Protein AF-A0A1M6EJC1-F1 (afdb_monomer_lite)

Structure (mmCIF, N/CA/C/O backbone):
data_AF-A0A1M6EJC1-F1
#
_entry.id   AF-A0A1M6EJC1-F1
#
loop_
_atom_site.group_PDB
_atom_site.id
_atom_site.type_symbol
_atom_site.label_atom_id
_atom_site.label_alt_id
_atom_site.label_comp_id
_atom_site.label_asym_id
_atom_site.label_entity_id
_atom_site.label_seq_id
_atom_site.pdbx_PDB_ins_code
_atom_site.Cartn_x
_atom_site.Cartn_y
_atom_site.Cartn_z
_atom_site.occupancy
_atom_site.B_iso_or_equiv
_atom_site.auth_seq_id
_atom_site.auth_comp_id
_atom_site.auth_asym_id
_atom_site.auth_atom_id
_atom_site.pdbx_PDB_model_num
ATOM 1 N N . MET A 1 1 ? -48.654 -52.814 39.755 1.00 34.66 1 MET A N 1
ATOM 2 C CA . MET A 1 1 ? -47.303 -53.379 39.537 1.00 34.66 1 MET A CA 1
ATOM 3 C C . MET A 1 1 ? -46.655 -52.547 38.436 1.00 34.66 1 MET A C 1
ATOM 5 O O . MET A 1 1 ? -47.177 -52.577 37.339 1.00 34.66 1 MET A O 1
ATOM 9 N N . GLY A 1 2 ? -45.652 -51.698 38.631 1.00 33.97 2 GLY A N 1
ATOM 10 C CA . GLY A 1 2 ? -44.912 -51.278 39.814 1.00 33.97 2 GLY A CA 1
ATOM 11 C C . GLY A 1 2 ? -44.181 -49.955 39.519 1.00 33.97 2 GLY A C 1
ATOM 12 O O . GLY A 1 2 ? -43.889 -49.673 38.363 1.00 33.97 2 GLY A O 1
ATOM 13 N N . THR A 1 3 ? -43.975 -49.184 40.599 1.00 35.00 3 THR A N 1
ATOM 14 C CA . THR A 1 3 ? -42.825 -48.309 40.955 1.00 35.00 3 THR A CA 1
ATOM 15 C C . THR A 1 3 ? -42.278 -47.351 39.885 1.00 35.00 3 THR A C 1
ATOM 17 O O . THR A 1 3 ? -41.794 -47.802 38.860 1.00 35.00 3 THR A O 1
ATOM 20 N N . GLY A 1 4 ? -42.262 -46.023 40.036 1.00 31.67 4 GLY A N 1
ATOM 21 C CA . GLY A 1 4 ? -41.782 -45.158 41.137 1.00 31.67 4 GLY A CA 1
ATOM 22 C C . GLY A 1 4 ? -40.906 -44.067 40.463 1.00 31.67 4 GLY A C 1
ATOM 23 O O . GLY A 1 4 ? -40.344 -44.341 39.413 1.00 31.67 4 GLY A O 1
ATOM 24 N N . ALA A 1 5 ? -40.754 -42.812 40.883 1.00 35.56 5 ALA A N 1
ATOM 25 C CA . ALA A 1 5 ? -40.999 -42.119 42.137 1.00 35.56 5 ALA A CA 1
ATOM 26 C C . ALA A 1 5 ? -41.228 -40.608 41.866 1.00 35.56 5 ALA A C 1
ATOM 28 O O . ALA A 1 5 ? -40.763 -40.076 40.858 1.00 35.56 5 ALA A O 1
ATOM 29 N N . GLY A 1 6 ? -41.928 -39.930 42.789 1.00 28.66 6 GLY A N 1
ATOM 30 C CA . GLY A 1 6 ? -41.983 -38.462 42.903 1.00 28.66 6 GLY A CA 1
ATOM 31 C C . GLY A 1 6 ? -40.611 -37.861 43.249 1.00 28.66 6 GLY A C 1
ATOM 32 O O . GLY A 1 6 ? -39.653 -38.591 43.470 1.00 28.66 6 GLY A O 1
ATOM 33 N N . VAL A 1 7 ? -40.446 -36.537 43.279 1.00 30.78 7 VAL A N 1
ATOM 34 C CA . VAL A 1 7 ? -40.722 -35.719 44.474 1.00 30.78 7 VAL A CA 1
ATOM 35 C C . VAL A 1 7 ? -40.955 -34.247 44.095 1.00 30.78 7 VAL A C 1
ATOM 37 O O . VAL A 1 7 ? -40.290 -33.671 43.241 1.00 30.78 7 VAL A O 1
ATOM 40 N N . CYS A 1 8 ? -41.911 -33.667 44.817 1.00 27.72 8 CYS A N 1
ATOM 41 C CA . CYS A 1 8 ? -42.317 -32.271 44.918 1.00 27.72 8 CYS A CA 1
ATOM 42 C C . CYS A 1 8 ? -41.536 -31.566 46.050 1.00 27.72 8 CYS A C 1
ATOM 44 O O . CYS A 1 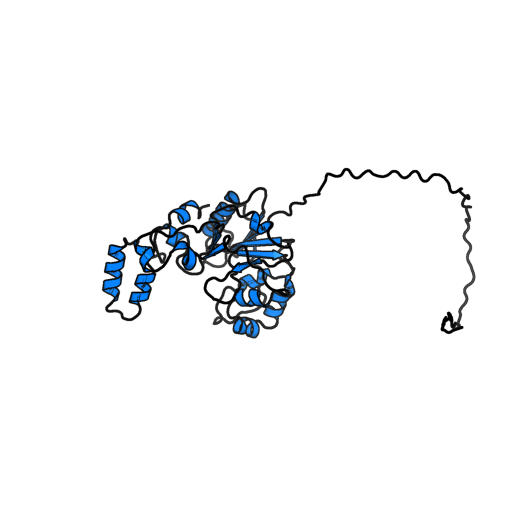8 ? -41.384 -32.156 47.116 1.00 27.72 8 CYS A O 1
ATOM 46 N N . LEU A 1 9 ? -41.125 -30.300 45.888 1.00 27.28 9 LEU A N 1
ATOM 47 C CA . LEU A 1 9 ? -40.654 -29.436 46.992 1.00 27.28 9 LEU A CA 1
ATOM 48 C C . LEU A 1 9 ? -41.045 -27.971 46.684 1.00 27.28 9 LEU A C 1
ATOM 50 O O . LEU A 1 9 ? -40.514 -27.374 45.756 1.00 27.28 9 LEU A O 1
ATOM 54 N N . ARG A 1 10 ? -42.201 -27.486 47.158 1.00 28.95 10 ARG A N 1
ATOM 55 C CA . ARG A 1 10 ? -42.459 -26.688 48.383 1.00 28.95 10 ARG A CA 1
A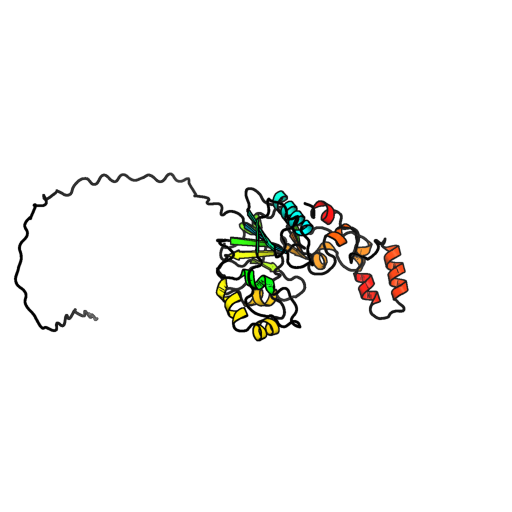TOM 56 C C . ARG A 1 10 ? -41.632 -25.397 48.547 1.00 28.95 10 ARG A C 1
ATOM 58 O O . ARG A 1 10 ? -40.446 -25.440 48.849 1.00 28.95 10 ARG A O 1
ATOM 65 N N . LEU A 1 11 ? -42.345 -24.266 48.455 1.00 28.02 11 LEU A N 1
ATOM 66 C CA . LEU A 1 11 ? -41.991 -22.958 49.017 1.00 28.02 11 LEU A CA 1
ATOM 67 C C . LEU A 1 11 ? -41.754 -23.046 50.533 1.00 28.02 11 LEU A C 1
ATOM 69 O O . LEU A 1 11 ? -42.529 -23.706 51.226 1.00 28.02 11 LEU A O 1
ATOM 73 N N . TYR A 1 12 ? -40.816 -22.242 51.041 1.00 27.48 12 TYR A N 1
ATOM 74 C CA . TYR A 1 12 ? -40.923 -21.626 52.365 1.00 27.48 12 TYR A CA 1
ATOM 75 C C . TYR A 1 12 ? -40.443 -20.171 52.326 1.00 27.48 12 TYR A C 1
ATOM 77 O O . TYR A 1 12 ? -39.315 -19.870 51.946 1.00 27.48 12 TYR A O 1
ATOM 85 N N . ILE A 1 13 ? -41.353 -19.290 52.735 1.00 29.23 13 ILE A N 1
ATOM 86 C CA . ILE A 1 13 ? -41.124 -17.905 53.144 1.00 29.23 13 ILE A CA 1
ATOM 87 C C . ILE A 1 13 ? -40.608 -17.944 54.587 1.00 29.23 13 ILE A C 1
ATOM 89 O O . ILE A 1 13 ? -41.199 -18.628 55.423 1.00 29.23 13 ILE A O 1
ATOM 93 N N . LEU A 1 14 ? -39.564 -17.174 54.897 1.00 29.80 14 LEU A N 1
ATOM 94 C CA . LEU A 1 14 ? -39.234 -16.792 56.269 1.00 29.80 14 LEU A CA 1
ATOM 95 C C . LEU A 1 14 ? -39.136 -15.270 56.369 1.00 29.80 14 LEU A C 1
ATOM 97 O O . LEU A 1 14 ? -38.310 -14.623 55.731 1.00 29.80 14 LEU A O 1
ATOM 101 N N . SER A 1 15 ? -40.041 -14.732 57.181 1.00 30.25 15 SER A N 1
ATOM 102 C CA . SER A 1 15 ? -40.089 -13.363 57.673 1.00 30.25 15 SER A CA 1
ATOM 103 C C . SER A 1 15 ? -38.983 -13.097 58.692 1.00 30.25 15 SER A C 1
ATOM 105 O O . SER A 1 15 ? -38.709 -13.970 59.515 1.00 30.25 15 SER A O 1
ATOM 107 N N . ASN A 1 16 ? -38.513 -11.853 58.784 1.00 29.95 16 ASN A N 1
ATOM 108 C CA . ASN A 1 16 ? -38.155 -11.300 60.087 1.00 29.95 16 ASN A CA 1
ATOM 109 C C . ASN A 1 16 ? -38.543 -9.816 60.202 1.00 29.95 16 ASN A C 1
ATOM 111 O O . ASN A 1 16 ? -38.270 -9.014 59.313 1.00 29.95 16 ASN A O 1
ATOM 115 N N . ARG A 1 17 ? -39.234 -9.507 61.307 1.00 33.03 17 ARG A N 1
ATOM 116 C CA . ARG A 1 17 ? -39.571 -8.174 61.854 1.00 33.03 17 ARG A CA 1
ATOM 117 C C . ARG A 1 17 ? -38.269 -7.501 62.350 1.00 33.03 17 ARG A C 1
ATOM 119 O O . ARG A 1 17 ? -37.311 -8.216 62.609 1.00 33.03 17 ARG A O 1
ATOM 126 N N . GLY A 1 18 ? -38.127 -6.196 62.580 1.00 28.25 18 GLY A N 1
ATOM 127 C CA . GLY A 1 18 ? -39.040 -5.057 62.680 1.00 28.25 18 GLY A CA 1
ATOM 128 C C . GLY A 1 18 ? -38.277 -3.828 63.228 1.00 28.25 18 GLY A C 1
ATOM 129 O O . GLY A 1 18 ? -37.049 -3.828 63.211 1.00 28.25 18 GLY A O 1
ATOM 130 N N . GLN A 1 19 ? -39.032 -2.868 63.788 1.00 31.66 19 GLN A N 1
ATOM 131 C CA . GLN A 1 19 ? -38.695 -1.493 64.246 1.00 31.66 19 GLN A CA 1
ATOM 132 C C . GLN A 1 19 ? -38.826 -0.458 63.111 1.00 31.66 19 GLN A C 1
ATOM 134 O O . GLN A 1 19 ? -38.061 -0.489 62.160 1.00 31.66 19 GLN A O 1
ATOM 139 N N . GLY A 1 20 ? -39.868 0.384 63.044 1.00 26.09 20 GLY A N 1
ATOM 140 C CA . GLY A 1 20 ? -40.432 1.278 64.073 1.00 26.09 20 GLY A CA 1
ATOM 141 C C . GLY A 1 20 ? -39.765 2.647 63.874 1.00 26.09 20 GLY A C 1
ATOM 142 O O . GLY A 1 20 ? -38.549 2.697 63.925 1.00 26.09 20 GLY A O 1
ATOM 143 N N . TRP A 1 21 ? -40.456 3.694 63.414 1.00 28.88 21 TRP A N 1
ATOM 144 C CA . TRP A 1 21 ? -40.985 4.785 64.246 1.00 28.88 21 TRP A CA 1
ATOM 145 C C . TRP A 1 21 ? -42.058 5.590 63.486 1.00 28.88 21 TRP A C 1
ATOM 147 O O . TRP A 1 21 ? -42.045 5.681 62.261 1.00 28.88 21 TRP A O 1
ATOM 157 N N . ALA A 1 22 ? -42.996 6.128 64.263 1.00 28.77 22 ALA A N 1
ATOM 158 C CA . ALA A 1 22 ? -44.262 6.737 63.875 1.00 28.77 22 ALA A CA 1
ATOM 159 C C . ALA A 1 22 ? -44.162 8.187 63.359 1.00 28.77 22 ALA A C 1
ATOM 161 O O . ALA A 1 22 ? -43.289 8.946 63.772 1.00 28.77 22 ALA A O 1
ATOM 162 N N . GLY A 1 23 ? -45.142 8.577 62.536 1.00 28.84 23 GLY A N 1
ATOM 163 C CA . GLY A 1 23 ? -45.477 9.956 62.178 1.00 28.84 23 GLY A CA 1
ATOM 164 C C . GLY A 1 23 ? -46.870 10.005 61.537 1.00 28.84 23 GLY A C 1
ATOM 165 O O . GLY A 1 23 ? -47.093 9.388 60.500 1.00 28.84 23 GLY A O 1
ATOM 166 N N . GLU A 1 24 ? -47.806 10.667 62.213 1.00 33.00 24 GLU A N 1
ATOM 167 C CA . GLU A 1 24 ? -49.232 10.838 61.884 1.00 33.00 24 GLU A CA 1
ATOM 168 C C . GLU A 1 24 ? -49.485 11.889 60.761 1.00 33.00 24 GLU A C 1
ATOM 170 O O . GLU A 1 24 ? -48.525 12.443 60.224 1.00 33.00 24 GLU A O 1
ATOM 175 N N . PRO A 1 25 ? -50.742 12.122 60.313 1.00 45.44 25 PRO A N 1
ATOM 176 C CA . PRO A 1 25 ? -51.090 12.187 58.896 1.00 45.44 25 PRO A CA 1
ATOM 177 C C . PRO A 1 25 ? -51.308 13.612 58.371 1.00 45.44 25 PRO A C 1
ATOM 179 O O . PRO A 1 25 ? -51.632 14.527 59.120 1.00 45.44 25 PRO A O 1
ATOM 182 N N . ASN A 1 26 ? -51.281 13.771 57.046 1.00 32.69 26 ASN A N 1
ATOM 183 C CA . ASN A 1 26 ? -52.013 14.848 56.383 1.00 32.69 26 ASN A CA 1
ATOM 184 C C . ASN A 1 26 ? -52.724 14.330 55.132 1.00 32.69 26 ASN A C 1
ATOM 186 O O . ASN A 1 26 ? -52.130 13.692 54.264 1.00 32.69 26 ASN A O 1
ATOM 190 N N . ARG A 1 27 ? -54.031 14.601 55.099 1.00 31.19 27 ARG A N 1
ATOM 191 C CA . ARG A 1 27 ? -54.945 14.391 53.976 1.00 31.19 27 ARG A CA 1
ATOM 192 C C . ARG A 1 27 ? -54.474 15.179 52.756 1.00 31.19 27 ARG A C 1
ATOM 194 O O . ARG A 1 27 ? -54.057 16.323 52.903 1.00 31.19 27 ARG A O 1
ATOM 201 N N . CYS A 1 28 ? -54.701 14.632 51.567 1.00 28.39 28 CYS A N 1
ATOM 202 C CA . CYS A 1 28 ? -55.282 15.431 50.497 1.00 28.39 28 CYS A CA 1
ATOM 203 C C . CYS A 1 28 ? -56.063 14.540 49.529 1.00 28.39 28 CYS A C 1
ATOM 205 O O . CYS A 1 28 ? -55.632 13.449 49.159 1.00 28.39 28 CYS A O 1
ATOM 207 N N . ASP A 1 29 ? -57.253 15.028 49.216 1.00 31.67 29 ASP A N 1
ATOM 208 C CA . ASP A 1 29 ? -58.341 14.396 48.496 1.00 31.67 29 ASP A CA 1
ATOM 209 C C . ASP A 1 29 ? -58.036 14.182 47.011 1.00 31.67 29 ASP A C 1
ATOM 211 O O . ASP A 1 29 ? -57.448 15.047 46.367 1.00 31.67 29 ASP A O 1
ATOM 215 N N . THR A 1 30 ? -58.487 13.049 46.460 1.00 32.81 30 THR A N 1
ATOM 216 C CA . THR A 1 30 ? -59.351 12.928 45.260 1.00 32.81 30 THR A CA 1
ATOM 217 C C . THR A 1 30 ? -59.292 11.500 44.706 1.00 32.81 30 THR A C 1
ATOM 219 O O . THR A 1 30 ? -58.453 11.143 43.884 1.00 32.81 30 THR A O 1
ATOM 222 N N . CYS A 1 31 ? -60.233 10.660 45.140 1.00 29.53 31 CYS A N 1
ATOM 223 C CA . CYS A 1 31 ? -60.585 9.436 44.426 1.00 29.53 31 CYS A CA 1
ATOM 224 C C . CYS A 1 31 ? -61.553 9.805 43.297 1.00 29.53 31 CYS A C 1
ATOM 226 O O . CYS A 1 31 ? -62.684 10.206 43.570 1.00 29.53 31 CYS A O 1
ATOM 228 N N . VAL A 1 32 ? -61.136 9.640 42.042 1.00 32.56 32 VAL A N 1
ATOM 229 C CA . VAL A 1 32 ? -62.057 9.575 40.900 1.00 32.56 32 VAL A CA 1
ATOM 230 C C . VAL A 1 32 ? -62.094 8.132 40.412 1.00 32.56 32 VAL A C 1
ATOM 232 O O . VAL A 1 32 ? -61.064 7.515 40.149 1.00 32.56 32 VAL A O 1
ATOM 235 N N . ALA A 1 33 ? -63.309 7.595 40.365 1.00 32.28 33 ALA A N 1
ATOM 236 C CA . ALA A 1 33 ? -63.630 6.235 39.975 1.00 32.28 33 ALA A CA 1
ATOM 237 C C . ALA A 1 33 ? -63.212 5.932 38.526 1.00 32.28 33 ALA A C 1
ATOM 239 O O . ALA A 1 33 ? -63.495 6.706 37.612 1.00 32.28 33 ALA A O 1
ATOM 240 N N . LEU A 1 34 ? -62.592 4.769 38.317 1.00 29.98 34 LEU A N 1
ATOM 241 C CA . LEU A 1 34 ? -62.398 4.184 36.991 1.00 29.98 34 LEU A CA 1
ATOM 242 C C . LEU A 1 34 ? -63.674 3.433 36.584 1.00 29.98 34 LEU A C 1
ATOM 244 O O . LEU A 1 34 ? -64.146 2.600 37.365 1.00 29.98 34 LEU A O 1
ATOM 248 N N . PRO A 1 35 ? -64.234 3.661 35.384 1.00 32.72 35 PRO A N 1
ATOM 249 C CA . PRO A 1 35 ? -65.304 2.820 34.889 1.00 32.72 35 PRO A CA 1
ATOM 250 C C . PRO A 1 35 ? -64.746 1.476 34.415 1.00 32.72 35 PRO A C 1
ATOM 252 O O . PRO A 1 35 ? -63.758 1.393 33.685 1.00 32.72 35 PRO A O 1
ATOM 255 N N . PHE A 1 36 ? -65.437 0.421 34.836 1.00 36.06 36 PHE A N 1
ATOM 256 C CA . PHE A 1 36 ? -65.382 -0.915 34.260 1.00 36.06 36 PHE A CA 1
ATOM 257 C C . PHE A 1 36 ? -65.682 -0.816 32.757 1.00 36.06 36 PHE A C 1
ATOM 259 O O . PHE A 1 36 ? -66.784 -0.413 32.384 1.00 36.06 36 PHE A O 1
ATOM 266 N N . PHE A 1 37 ? -64.730 -1.192 31.900 1.00 30.81 37 PHE A N 1
ATOM 267 C CA . PHE A 1 37 ? -64.988 -1.380 30.474 1.00 30.81 37 PHE A CA 1
ATOM 268 C C . PHE A 1 37 ? -64.808 -2.842 30.076 1.00 30.81 37 PHE A C 1
ATOM 270 O O . PHE A 1 37 ? -63.791 -3.480 30.342 1.00 30.81 37 PHE A O 1
ATOM 277 N N . SER A 1 38 ? -65.881 -3.335 29.465 1.00 33.62 38 SER A N 1
ATOM 278 C CA . SER A 1 38 ? -66.080 -4.659 28.897 1.00 33.62 38 SER A CA 1
ATOM 279 C C . SER A 1 38 ? -65.027 -4.995 27.841 1.00 33.62 38 SER A C 1
ATOM 281 O O . SER A 1 38 ? -64.726 -4.202 26.951 1.00 33.62 38 SER A O 1
ATOM 283 N N . SER A 1 39 ? -64.500 -6.209 27.932 1.00 38.38 39 SER A N 1
ATOM 284 C CA . SER A 1 39 ? -63.634 -6.842 26.948 1.00 38.38 39 SER A CA 1
ATOM 285 C C . SER A 1 39 ? -64.422 -7.242 25.696 1.00 38.38 39 SER A C 1
ATOM 287 O O . SER A 1 39 ? -64.986 -8.333 25.641 1.00 38.38 39 SER A O 1
ATOM 289 N N . SER A 1 40 ? -64.433 -6.389 24.674 1.00 42.91 40 SER A N 1
ATOM 290 C CA . SER A 1 40 ? -64.622 -6.803 23.277 1.00 42.91 40 SER A CA 1
ATOM 291 C C . SER A 1 40 ? -64.218 -5.662 22.342 1.00 42.91 40 SER A C 1
ATOM 293 O O . SER A 1 40 ? -64.506 -4.510 22.635 1.00 42.91 40 SER A O 1
ATOM 295 N N . GLU A 1 41 ? -63.547 -6.017 21.244 1.00 41.59 41 GLU A N 1
ATOM 296 C CA . GLU A 1 41 ? -63.079 -5.144 20.150 1.00 41.59 41 GLU A CA 1
ATOM 297 C C . GLU A 1 41 ? -61.759 -4.388 20.373 1.00 41.59 41 GLU A C 1
ATOM 299 O O . GLU A 1 41 ? -61.690 -3.164 20.433 1.00 41.59 41 GLU A O 1
ATOM 304 N N . VAL A 1 42 ? -60.652 -5.139 20.355 1.00 37.12 42 VAL A N 1
ATOM 305 C CA . VAL A 1 42 ? -59.371 -4.594 19.882 1.00 37.12 42 VAL A CA 1
ATOM 306 C C . VAL A 1 42 ? -59.276 -4.901 18.389 1.00 37.12 42 VAL A C 1
ATOM 308 O O . VAL A 1 42 ? -58.908 -6.004 17.985 1.00 37.12 42 VAL A O 1
ATOM 311 N N . GLY A 1 43 ? -59.656 -3.930 17.559 1.00 32.62 43 GLY A N 1
ATOM 312 C CA . GLY A 1 43 ? -59.367 -3.947 16.130 1.00 32.62 43 GLY A CA 1
ATOM 313 C C . GLY A 1 43 ? -57.856 -3.892 15.924 1.00 32.62 43 GLY A C 1
ATOM 314 O O . GLY A 1 43 ? -57.227 -2.854 16.115 1.00 32.62 43 GLY A O 1
ATOM 315 N N . ALA A 1 44 ? -57.259 -5.027 15.569 1.00 36.84 44 ALA A N 1
ATOM 316 C CA . ALA A 1 44 ? -55.863 -5.103 15.182 1.00 36.84 44 ALA A CA 1
ATOM 317 C C . ALA A 1 44 ? -55.670 -4.381 13.841 1.00 36.84 44 ALA A C 1
ATOM 319 O O . ALA A 1 44 ? -55.889 -4.956 12.774 1.00 36.84 44 ALA A O 1
ATOM 320 N N . THR A 1 45 ? -55.218 -3.128 13.877 1.00 35.22 45 THR A N 1
ATOM 321 C CA . THR A 1 45 ? -54.630 -2.491 12.696 1.00 35.22 45 THR A CA 1
ATOM 322 C C . THR A 1 45 ? -53.269 -3.135 12.460 1.00 35.22 45 THR A C 1
ATOM 324 O O . THR A 1 45 ? -52.234 -2.665 12.927 1.00 35.22 45 THR A O 1
ATOM 327 N N . ALA A 1 46 ? -53.275 -4.269 11.761 1.00 34.88 46 ALA A N 1
ATOM 328 C CA . ALA A 1 46 ? -52.071 -4.860 11.215 1.00 34.88 46 ALA A CA 1
ATOM 329 C C . ALA A 1 46 ? -51.479 -3.866 10.208 1.00 34.88 46 ALA A C 1
ATOM 331 O O . ALA A 1 46 ? -51.963 -3.735 9.082 1.00 34.88 46 ALA A O 1
ATOM 332 N N . VAL A 1 47 ? -50.425 -3.153 10.613 1.00 39.75 47 VAL A N 1
ATOM 333 C CA . VAL A 1 47 ? -49.543 -2.462 9.673 1.00 39.75 47 VAL A CA 1
ATOM 334 C C . VAL A 1 47 ? -48.936 -3.549 8.796 1.00 39.75 47 VAL A C 1
ATOM 336 O O . VAL A 1 47 ? -48.028 -4.277 9.195 1.00 39.75 47 VAL A O 1
ATOM 339 N N . ARG A 1 48 ? -49.512 -3.717 7.607 1.00 36.25 48 ARG A N 1
ATOM 340 C CA . ARG A 1 48 ? -49.045 -4.649 6.590 1.00 36.25 48 ARG A CA 1
ATOM 341 C C . ARG A 1 48 ? -47.691 -4.135 6.105 1.00 36.25 48 ARG A C 1
ATOM 343 O O . ARG A 1 48 ? -47.631 -3.279 5.228 1.00 36.25 48 ARG A O 1
ATOM 350 N N . LEU A 1 49 ? -46.607 -4.622 6.711 1.00 38.44 49 LEU A N 1
ATOM 351 C CA . LEU A 1 49 ? -45.255 -4.422 6.199 1.00 38.44 49 LEU A CA 1
ATOM 352 C C . LEU A 1 49 ? -45.221 -4.988 4.778 1.00 38.44 49 LEU A C 1
ATOM 354 O O . LEU A 1 49 ? -45.332 -6.197 4.570 1.00 38.44 49 LEU A O 1
ATOM 358 N N . LEU A 1 50 ? -45.135 -4.093 3.796 1.00 39.16 50 LEU A N 1
ATOM 359 C CA . LEU A 1 50 ? -44.937 -4.461 2.404 1.00 39.16 50 LEU A CA 1
ATOM 360 C C . LEU A 1 50 ? -43.617 -5.249 2.309 1.00 39.16 50 LEU A C 1
ATOM 362 O O . LEU A 1 50 ? -42.579 -4.739 2.747 1.00 39.16 50 LEU A O 1
ATOM 366 N N . PRO A 1 51 ? -43.607 -6.472 1.754 1.00 41.75 51 PRO A N 1
ATOM 367 C CA . PRO A 1 51 ? -42.365 -7.191 1.528 1.00 41.75 51 PRO A CA 1
ATOM 368 C C . PRO A 1 51 ? -41.632 -6.485 0.387 1.00 41.75 51 PRO A C 1
ATOM 370 O O . PRO A 1 51 ? -42.001 -6.626 -0.776 1.00 41.75 51 PRO A O 1
ATOM 373 N N . GLY A 1 52 ? -40.625 -5.670 0.705 1.00 45.31 52 GLY A N 1
ATOM 374 C CA . GLY A 1 52 ? -39.896 -4.969 -0.353 1.00 45.31 52 GLY A CA 1
ATOM 375 C C . GLY A 1 52 ? -38.942 -3.850 0.033 1.00 45.31 52 GLY A C 1
ATOM 376 O O . GLY A 1 52 ? -38.175 -3.439 -0.829 1.00 45.31 52 GLY A O 1
ATOM 377 N N . GLN A 1 53 ? -38.901 -3.375 1.279 1.00 38.22 53 GLN A N 1
ATOM 378 C CA . GLN A 1 53 ? -37.874 -2.408 1.681 1.00 38.22 53 GLN A CA 1
ATOM 379 C C . GLN A 1 53 ? -36.831 -3.068 2.575 1.00 38.22 53 GLN A C 1
ATOM 381 O O . GLN A 1 53 ? -36.848 -2.968 3.798 1.00 38.22 53 GLN A O 1
ATOM 386 N N . ARG A 1 54 ? -35.873 -3.746 1.930 1.00 40.62 54 ARG A N 1
ATOM 387 C CA . ARG A 1 54 ? -34.537 -3.848 2.517 1.00 40.62 54 ARG A CA 1
ATOM 388 C C . ARG A 1 54 ? -34.033 -2.414 2.637 1.00 40.62 54 ARG A C 1
ATOM 390 O O . ARG A 1 54 ? -33.738 -1.799 1.618 1.00 40.62 54 ARG A O 1
ATOM 397 N N . ASN A 1 55 ? -33.939 -1.895 3.859 1.00 39.31 55 ASN A N 1
ATOM 398 C CA . ASN A 1 55 ? -33.099 -0.738 4.144 1.00 39.31 55 ASN A CA 1
ATOM 399 C C . ASN A 1 55 ? -31.663 -1.131 3.793 1.00 39.31 55 ASN A C 1
ATOM 401 O O . ASN A 1 55 ? -30.916 -1.647 4.619 1.00 39.31 55 ASN A O 1
ATOM 405 N N . THR A 1 56 ? -31.275 -0.929 2.537 1.00 42.03 56 THR A N 1
ATOM 406 C CA . THR A 1 56 ? -29.877 -0.910 2.141 1.00 42.03 56 THR A CA 1
ATOM 407 C C . THR A 1 56 ? -29.312 0.406 2.652 1.00 42.03 56 THR A C 1
ATOM 409 O O . THR A 1 56 ? -29.082 1.332 1.876 1.00 42.03 56 THR A O 1
ATOM 412 N N . HIS A 1 57 ? -29.097 0.520 3.965 1.00 48.50 57 HIS A N 1
ATOM 413 C CA . HIS A 1 57 ? -28.095 1.456 4.454 1.00 48.50 57 HIS A CA 1
ATOM 414 C C . HIS A 1 57 ? -26.763 0.942 3.914 1.00 48.50 57 HIS A C 1
ATOM 416 O O . HIS A 1 57 ? -26.065 0.160 4.553 1.00 48.50 57 HIS A O 1
ATOM 422 N N . LYS A 1 58 ? -26.463 1.311 2.666 1.00 57.94 58 LYS A N 1
ATOM 423 C CA . LYS A 1 58 ? -25.149 1.134 2.077 1.00 57.94 58 LYS A CA 1
ATOM 424 C C . LYS A 1 58 ? -24.247 2.009 2.929 1.00 57.94 58 LYS A C 1
ATOM 426 O O . LYS A 1 58 ? -24.270 3.230 2.810 1.00 57.94 58 LYS A O 1
ATOM 431 N N . THR A 1 59 ? -23.553 1.380 3.870 1.00 75.25 59 THR A N 1
ATOM 432 C CA . THR A 1 59 ? -22.580 2.053 4.721 1.00 75.25 59 THR A CA 1
ATOM 433 C C . THR A 1 59 ? -21.612 2.791 3.809 1.00 75.25 59 THR A C 1
ATOM 435 O O . THR A 1 59 ? -21.095 2.197 2.857 1.00 75.25 59 THR A O 1
ATOM 438 N N . MET A 1 60 ? -21.423 4.085 4.061 1.00 92.00 60 MET A N 1
ATOM 439 C CA . MET A 1 60 ? -20.532 4.928 3.272 1.00 92.00 60 MET A CA 1
ATOM 440 C C . MET A 1 60 ? -19.160 4.255 3.163 1.00 92.00 60 MET A C 1
ATOM 442 O O . MET A 1 60 ? -18.583 3.855 4.174 1.00 92.00 60 MET A O 1
ATOM 446 N N . LYS A 1 61 ? -18.643 4.094 1.940 1.00 97.44 61 LYS A N 1
ATOM 447 C CA . LYS A 1 61 ? -17.325 3.487 1.724 1.00 97.44 61 LYS A CA 1
ATOM 448 C C . LYS A 1 61 ? -16.263 4.448 2.242 1.00 97.44 61 LYS A C 1
ATOM 450 O O . LYS A 1 61 ? -16.194 5.580 1.775 1.00 97.44 61 LYS A O 1
ATOM 455 N N . GLN A 1 62 ? -15.442 4.002 3.186 1.00 98.31 62 GLN A N 1
ATOM 456 C CA . GLN A 1 62 ? -14.366 4.808 3.760 1.00 98.31 62 GLN A CA 1
ATOM 457 C C . GLN A 1 62 ? -13.019 4.231 3.360 1.00 98.31 62 GLN A C 1
ATOM 459 O O . GLN A 1 62 ? -12.751 3.045 3.576 1.00 98.31 62 GLN A O 1
ATOM 464 N N . ILE A 1 63 ? -12.177 5.075 2.776 1.00 98.81 63 ILE A N 1
ATOM 465 C CA . ILE A 1 63 ? -10.830 4.715 2.349 1.00 98.81 63 ILE A CA 1
ATOM 466 C C . ILE A 1 63 ? -9.838 5.578 3.109 1.00 98.81 63 ILE A C 1
ATOM 468 O O . ILE A 1 63 ? -10.002 6.794 3.180 1.00 98.81 63 ILE A O 1
ATOM 472 N N . LEU A 1 64 ? -8.822 4.936 3.676 1.00 98.81 64 LEU A N 1
ATOM 473 C CA . LEU A 1 64 ? -7.793 5.574 4.485 1.00 98.81 64 LEU A CA 1
ATOM 474 C C . LEU A 1 64 ? -6.426 5.384 3.828 1.00 98.81 64 LEU A C 1
ATOM 476 O O . LEU A 1 64 ? -6.090 4.284 3.384 1.00 98.81 64 LEU A O 1
ATOM 480 N N . CYS A 1 65 ? -5.598 6.421 3.847 1.00 98.75 65 CYS A N 1
ATOM 481 C CA . CYS A 1 65 ? -4.164 6.301 3.607 1.00 98.75 65 CYS A CA 1
ATOM 482 C C . CYS A 1 65 ? -3.370 7.111 4.635 1.00 98.75 65 CYS A C 1
ATOM 484 O O . CYS A 1 65 ? -3.922 7.886 5.417 1.00 98.75 65 CYS A O 1
ATOM 486 N N . MET A 1 66 ? -2.052 6.924 4.638 1.00 98.44 66 MET A N 1
ATOM 487 C CA . MET A 1 66 ? -1.137 7.651 5.513 1.00 98.44 66 MET A CA 1
ATOM 488 C C . MET A 1 66 ? 0.027 8.229 4.710 1.00 98.44 66 MET A C 1
ATOM 490 O O . MET A 1 66 ? 0.734 7.487 4.025 1.00 98.44 66 MET A O 1
ATOM 494 N N . LYS A 1 67 ? 0.258 9.534 4.858 1.00 98.00 67 LYS A N 1
ATOM 495 C CA . LYS A 1 67 ? 1.463 10.244 4.416 1.00 98.00 67 LYS A CA 1
ATOM 496 C C . LYS A 1 67 ? 2.166 10.755 5.671 1.00 98.00 67 LYS A C 1
ATOM 498 O O . LYS A 1 67 ? 1.544 11.421 6.475 1.00 98.00 67 LYS A O 1
ATOM 503 N N . TRP A 1 68 ? 3.441 10.446 5.868 1.00 95.75 68 TRP A N 1
ATOM 504 C CA . TRP A 1 68 ? 4.207 11.037 6.969 1.00 95.75 68 TRP A CA 1
ATOM 505 C C . TRP A 1 68 ? 5.649 11.282 6.552 1.00 95.75 68 TRP A C 1
ATOM 507 O O . TRP A 1 68 ? 6.251 10.480 5.821 1.00 95.75 68 TRP A O 1
ATOM 517 N N . GLY A 1 69 ? 6.216 12.378 7.043 1.00 95.62 69 GLY A N 1
ATOM 518 C CA . GLY A 1 69 ? 7.526 12.857 6.641 1.00 95.62 69 GLY A CA 1
ATOM 519 C C . GLY A 1 69 ? 7.619 13.048 5.126 1.00 95.62 69 GLY A C 1
ATOM 520 O O . GLY A 1 69 ? 6.685 13.488 4.464 1.00 95.62 69 GLY A O 1
ATOM 521 N N . THR A 1 70 ? 8.770 12.689 4.559 1.00 95.31 70 THR A N 1
ATOM 522 C CA . THR A 1 70 ? 9.123 12.998 3.161 1.00 95.31 70 THR A CA 1
ATOM 523 C C . THR A 1 70 ? 9.199 11.772 2.252 1.00 95.31 70 THR A C 1
ATOM 525 O O . THR A 1 70 ? 9.606 11.876 1.097 1.00 95.31 70 THR A O 1
ATOM 528 N N . ALA A 1 71 ? 8.830 10.589 2.759 1.00 92.50 71 ALA A N 1
ATOM 529 C CA . ALA A 1 71 ? 8.884 9.351 1.978 1.00 92.50 71 ALA A CA 1
ATOM 530 C C . ALA A 1 71 ? 7.845 9.321 0.847 1.00 92.50 71 ALA A C 1
ATOM 532 O O . ALA A 1 71 ? 8.067 8.651 -0.160 1.00 92.50 71 ALA A O 1
ATOM 533 N N . TYR A 1 72 ? 6.737 10.035 1.041 1.00 96.12 72 TYR A N 1
ATOM 534 C CA . TYR A 1 72 ? 5.685 10.252 0.060 1.00 96.12 72 TYR A CA 1
ATOM 535 C C . TYR A 1 72 ? 5.309 11.732 0.041 1.00 96.12 72 TYR A C 1
ATOM 537 O O . TYR A 1 72 ? 5.418 12.438 1.042 1.00 96.12 72 TYR A O 1
ATOM 545 N N . SER A 1 73 ? 4.855 12.186 -1.114 1.00 97.25 73 SER A N 1
ATOM 546 C CA . SER A 1 73 ? 4.457 13.557 -1.403 1.00 97.25 73 SER A CA 1
ATOM 547 C C . SER A 1 73 ? 2.939 13.673 -1.537 1.00 97.25 73 SER A C 1
ATOM 549 O O . SER A 1 73 ? 2.231 12.672 -1.660 1.00 97.25 73 SER A O 1
ATOM 551 N N . ALA A 1 74 ? 2.422 14.902 -1.589 1.00 98.31 74 ALA A N 1
ATOM 552 C CA . ALA A 1 74 ? 1.013 15.137 -1.903 1.00 98.31 74 ALA A CA 1
ATOM 553 C C . ALA A 1 74 ? 0.596 14.546 -3.262 1.00 98.31 74 ALA A C 1
ATOM 555 O O . ALA A 1 74 ? -0.528 14.075 -3.423 1.00 98.31 74 ALA A O 1
ATOM 556 N N . LYS A 1 75 ? 1.528 14.474 -4.225 1.00 98.19 75 LYS A N 1
ATOM 557 C CA . LYS A 1 75 ? 1.299 13.820 -5.519 1.00 98.19 75 LYS A CA 1
ATOM 558 C C . LYS A 1 75 ? 0.903 12.351 -5.352 1.00 98.19 75 LYS A C 1
ATOM 560 O O . LYS A 1 75 ? 0.013 11.896 -6.062 1.00 98.19 75 LYS A O 1
ATOM 565 N N . ASP A 1 76 ? 1.526 11.625 -4.426 1.00 98.44 76 ASP A N 1
ATOM 566 C CA . ASP A 1 76 ? 1.237 10.203 -4.208 1.00 98.44 76 ASP A CA 1
ATOM 567 C C . ASP A 1 76 ? -0.176 10.005 -3.637 1.00 98.44 76 ASP A C 1
ATOM 569 O O . ASP A 1 76 ? -0.905 9.118 -4.080 1.00 98.44 76 ASP A O 1
ATOM 573 N N . VAL A 1 77 ? -0.601 10.889 -2.726 1.00 98.81 77 VAL A N 1
ATOM 574 C CA . VAL A 1 77 ? -1.975 10.921 -2.190 1.00 98.81 77 VAL A CA 1
ATOM 575 C C . VAL A 1 77 ? -2.981 11.237 -3.299 1.00 98.81 77 VAL A C 1
ATOM 577 O O . VAL A 1 77 ? -3.970 10.524 -3.465 1.00 98.81 77 VAL A O 1
ATOM 580 N N . ASN A 1 78 ? -2.701 12.256 -4.115 1.00 98.75 78 ASN A N 1
ATOM 581 C CA . ASN A 1 78 ? -3.582 12.673 -5.207 1.00 98.75 78 ASN A CA 1
ATOM 582 C C . ASN A 1 78 ? -3.719 11.585 -6.285 1.00 98.75 78 ASN A C 1
ATOM 584 O O . ASN A 1 78 ? -4.814 11.393 -6.819 1.00 98.75 78 ASN A O 1
ATOM 588 N N . ILE A 1 79 ? -2.636 10.851 -6.573 1.00 98.75 79 ILE A N 1
ATOM 589 C CA . ILE A 1 79 ? -2.651 9.679 -7.457 1.00 98.75 79 ILE A CA 1
ATOM 590 C C . ILE A 1 79 ? -3.495 8.555 -6.855 1.00 98.75 79 ILE A C 1
ATOM 592 O O . ILE A 1 79 ? -4.316 7.978 -7.567 1.00 98.75 79 ILE A O 1
ATOM 596 N N . LEU A 1 80 ? -3.341 8.251 -5.561 1.00 98.88 80 LEU A N 1
ATOM 597 C CA . LEU A 1 80 ? -4.160 7.227 -4.909 1.00 98.88 80 LEU A CA 1
ATOM 598 C C . LEU A 1 80 ? -5.650 7.582 -4.941 1.00 98.88 80 LEU A C 1
ATOM 600 O O . LEU A 1 80 ? -6.458 6.729 -5.306 1.00 98.88 80 LEU A O 1
ATOM 604 N N . TYR A 1 81 ? -6.014 8.832 -4.649 1.00 98.81 81 TYR A N 1
ATOM 605 C CA . TYR A 1 81 ? -7.395 9.290 -4.791 1.00 98.81 81 TYR A CA 1
ATOM 606 C C . TYR A 1 81 ? -7.903 9.125 -6.231 1.00 98.81 81 TYR A C 1
ATOM 608 O O . TYR A 1 81 ? -8.984 8.581 -6.439 1.00 98.81 81 TYR A O 1
ATOM 616 N N . GLY A 1 82 ? -7.117 9.535 -7.233 1.00 98.69 82 GLY A N 1
ATOM 617 C CA . GLY A 1 82 ? -7.482 9.388 -8.646 1.00 98.69 82 GLY A CA 1
ATOM 618 C C . GLY A 1 82 ? -7.689 7.931 -9.063 1.00 98.69 82 GLY A C 1
ATOM 619 O O . GLY A 1 82 ? -8.624 7.597 -9.789 1.00 98.69 82 GLY A O 1
ATOM 620 N N . MET A 1 83 ? -6.839 7.030 -8.570 1.00 98.81 83 MET A N 1
ATOM 621 C CA . MET A 1 83 ? -7.010 5.590 -8.757 1.00 98.81 83 MET A CA 1
ATOM 622 C C . MET A 1 83 ? -8.291 5.072 -8.105 1.00 98.81 83 MET A C 1
ATOM 624 O O . MET A 1 83 ? -8.994 4.268 -8.712 1.00 98.81 83 MET A O 1
ATOM 628 N N . VAL A 1 84 ? -8.606 5.527 -6.894 1.00 98.75 84 VAL A N 1
ATOM 629 C CA . VAL A 1 84 ? -9.825 5.140 -6.180 1.00 98.75 84 VAL A CA 1
ATOM 630 C C . VAL A 1 84 ? -11.075 5.638 -6.899 1.00 98.75 84 VAL A C 1
ATOM 632 O O . VAL A 1 84 ? -11.974 4.839 -7.149 1.00 98.75 84 VAL A O 1
ATOM 635 N N . SER A 1 85 ? -11.126 6.914 -7.285 1.00 98.38 85 SER A N 1
ATOM 636 C CA . SER A 1 85 ? -12.310 7.516 -7.910 1.00 98.38 85 SER A CA 1
ATOM 637 C C . SER A 1 85 ? -12.694 6.842 -9.227 1.00 98.38 85 SER A C 1
ATOM 639 O O . SER A 1 85 ? -13.873 6.741 -9.550 1.00 98.38 85 SER A O 1
ATOM 641 N N . ARG A 1 86 ? -11.710 6.312 -9.966 1.00 98.19 86 ARG A N 1
ATOM 642 C CA . ARG A 1 86 ? -11.943 5.534 -11.193 1.00 98.19 86 ARG A CA 1
ATOM 643 C C . ARG A 1 86 ? -12.425 4.103 -10.953 1.00 98.19 86 ARG A C 1
ATOM 645 O O . ARG A 1 86 ? -12.975 3.506 -11.871 1.00 98.19 86 ARG A O 1
ATOM 652 N N . ASN A 1 87 ? -12.172 3.532 -9.775 1.00 98.62 87 ASN A N 1
ATOM 653 C CA . ASN A 1 87 ? -12.330 2.094 -9.518 1.00 98.62 87 ASN A CA 1
ATOM 654 C C . ASN A 1 87 ? -13.298 1.766 -8.367 1.00 98.62 87 ASN A C 1
ATOM 656 O O . ASN A 1 87 ? -13.432 0.599 -7.997 1.00 98.62 87 ASN A O 1
ATOM 660 N N . VAL A 1 88 ? -13.979 2.762 -7.802 1.00 98.00 88 VAL A N 1
ATOM 661 C CA . VAL A 1 88 ? -15.043 2.584 -6.806 1.00 98.00 88 VAL A CA 1
ATOM 662 C C . VAL A 1 88 ? -16.367 3.035 -7.400 1.00 98.00 88 VAL A C 1
ATOM 664 O O . VAL A 1 88 ? -16.468 4.142 -7.921 1.00 98.00 88 VAL A O 1
ATOM 667 N N . SER A 1 89 ? -17.403 2.203 -7.279 1.00 97.00 89 SER A N 1
ATOM 668 C CA . SER A 1 89 ? -18.751 2.588 -7.709 1.00 97.00 89 SER A CA 1
ATOM 669 C C . SER A 1 89 ? -19.517 3.308 -6.597 1.00 97.00 89 SER A C 1
ATOM 671 O O . SER A 1 89 ? -19.666 2.787 -5.480 1.00 97.00 89 SER A O 1
ATOM 673 N N . GLY A 1 90 ? -20.120 4.444 -6.942 1.00 93.88 90 GLY A N 1
ATOM 674 C CA . GLY A 1 90 ? -20.920 5.269 -6.035 1.00 93.88 90 GLY A CA 1
ATOM 675 C C . GLY A 1 90 ? -20.077 6.125 -5.092 1.00 93.88 90 GLY A C 1
ATOM 676 O O . GLY A 1 90 ? -18.870 6.265 -5.265 1.00 93.88 90 GLY A O 1
ATOM 677 N N . GLU A 1 91 ? -20.736 6.709 -4.096 1.00 95.69 91 GLU A N 1
ATOM 678 C CA . GLU A 1 91 ? -20.098 7.632 -3.158 1.00 95.69 91 GLU A CA 1
ATOM 679 C C . GLU A 1 91 ? -19.109 6.928 -2.219 1.00 95.69 91 GLU A C 1
ATOM 681 O O . GLU A 1 91 ? -19.338 5.804 -1.752 1.00 95.69 91 GLU A O 1
ATOM 686 N N . PHE A 1 92 ? -18.007 7.620 -1.933 1.00 98.00 92 PHE A N 1
ATOM 687 C CA . PHE A 1 92 ? -17.010 7.229 -0.946 1.00 98.00 92 PHE A CA 1
ATOM 688 C C . PHE A 1 92 ? -16.449 8.466 -0.238 1.00 98.00 92 PHE A C 1
ATOM 690 O O . PHE A 1 92 ? -16.508 9.586 -0.746 1.00 98.00 92 PHE A O 1
ATOM 697 N N . ARG A 1 93 ? -15.878 8.247 0.944 1.00 98.50 93 ARG A N 1
ATOM 698 C CA . ARG A 1 93 ? -15.074 9.222 1.678 1.00 98.50 93 ARG A CA 1
ATOM 699 C C . ARG A 1 93 ? -13.623 8.770 1.674 1.00 98.50 93 ARG A C 1
ATOM 701 O O . ARG A 1 93 ? -13.336 7.590 1.886 1.00 98.50 93 ARG A O 1
ATOM 708 N N . PHE A 1 94 ? -12.722 9.710 1.427 1.00 98.81 94 PHE A N 1
ATOM 709 C CA . PHE A 1 94 ? -11.293 9.451 1.372 1.00 98.81 94 PHE A CA 1
ATOM 710 C C . PHE A 1 94 ? -10.585 10.308 2.413 1.00 98.81 94 PHE A C 1
ATOM 712 O O . PHE A 1 94 ? -10.676 11.535 2.376 1.00 98.81 94 PHE A O 1
ATOM 719 N N . TYR A 1 95 ? -9.856 9.652 3.309 1.00 98.81 95 TYR A N 1
ATOM 720 C CA . TYR A 1 95 ? -9.124 10.303 4.384 1.00 98.81 95 TYR A CA 1
ATOM 721 C C . TYR A 1 95 ? -7.628 10.032 4.257 1.00 98.81 95 TYR A C 1
ATOM 723 O O . TYR A 1 95 ? -7.202 8.891 4.053 1.00 98.81 95 TYR A O 1
ATOM 731 N N . CYS A 1 96 ? -6.823 11.076 4.425 1.00 98.81 96 CYS A N 1
ATOM 732 C CA . CYS A 1 96 ? -5.375 10.959 4.522 1.00 98.81 96 CYS A CA 1
ATOM 733 C C . CYS A 1 96 ? -4.923 11.424 5.904 1.00 98.81 96 CYS A C 1
ATOM 735 O O . CYS A 1 96 ? -5.032 12.604 6.225 1.00 98.81 96 CYS A O 1
ATOM 737 N N . PHE A 1 97 ? -4.365 10.517 6.704 1.00 98.69 97 PHE A N 1
ATOM 738 C CA . PHE A 1 97 ? -3.664 10.920 7.919 1.00 98.69 97 PHE A CA 1
ATOM 739 C C . PHE A 1 97 ? -2.289 11.468 7.536 1.00 98.69 97 PHE A C 1
ATOM 741 O O . PHE A 1 97 ? -1.496 10.746 6.918 1.00 98.69 97 PHE A O 1
ATOM 748 N N . THR A 1 98 ? -2.021 12.732 7.862 1.00 98.56 98 THR A N 1
ATOM 749 C CA . THR A 1 98 ? -0.817 13.438 7.420 1.00 98.56 98 THR A CA 1
ATOM 750 C C . THR A 1 98 ? -0.297 14.451 8.434 1.00 98.56 98 THR A C 1
ATOM 752 O O . THR A 1 98 ? -1.046 14.981 9.248 1.00 98.56 98 THR A O 1
ATOM 755 N N . ASP A 1 99 ? 1.014 14.686 8.394 1.00 97.62 99 ASP A N 1
ATOM 756 C CA . ASP A 1 99 ? 1.711 15.770 9.099 1.00 97.62 99 ASP A CA 1
ATOM 757 C C . ASP A 1 99 ? 1.848 17.045 8.252 1.00 97.62 99 ASP A C 1
ATOM 759 O O . ASP A 1 99 ? 2.234 18.093 8.760 1.00 97.62 99 ASP A O 1
ATOM 763 N N . ASP A 1 100 ? 1.530 16.956 6.962 1.00 98.12 100 ASP A N 1
ATOM 764 C CA . ASP A 1 100 ? 1.572 18.067 6.018 1.00 98.12 100 ASP A CA 1
ATOM 765 C C . ASP A 1 100 ? 0.534 17.841 4.910 1.00 98.12 100 ASP A C 1
ATOM 767 O O . ASP A 1 100 ? 0.590 16.848 4.172 1.00 98.12 100 ASP A O 1
ATOM 771 N N . GLU A 1 101 ? -0.430 18.752 4.821 1.00 98.25 101 GLU A N 1
ATOM 772 C CA . GLU A 1 101 ? -1.538 18.722 3.860 1.00 98.25 101 GLU A CA 1
ATOM 773 C C . GLU A 1 101 ? -1.258 19.514 2.575 1.00 98.25 101 GLU A C 1
ATOM 775 O O . GLU A 1 101 ? -2.050 19.478 1.633 1.00 98.25 101 GLU A O 1
ATOM 780 N N . SER A 1 102 ? -0.116 20.202 2.497 1.00 98.31 102 SER A N 1
ATOM 781 C CA . SER A 1 102 ? 0.195 21.124 1.406 1.00 98.31 102 SER A CA 1
ATOM 782 C C . SER A 1 102 ? 0.170 20.426 0.044 1.00 98.31 102 SER A C 1
ATOM 784 O O . SER A 1 102 ? 0.903 19.467 -0.207 1.00 98.31 102 SER A O 1
ATOM 786 N N . GLY A 1 103 ? -0.662 20.932 -0.870 1.00 98.19 103 GLY A N 1
ATOM 787 C CA . GLY A 1 103 ? -0.805 20.399 -2.229 1.00 98.19 103 GLY A CA 1
ATOM 788 C C . GLY A 1 103 ? -1.620 19.103 -2.333 1.00 98.19 103 GLY A C 1
ATOM 789 O O . GLY A 1 103 ? -1.723 18.545 -3.432 1.00 98.19 103 GLY A O 1
ATOM 790 N N . ILE A 1 104 ? -2.188 18.605 -1.228 1.00 98.75 104 ILE A N 1
ATOM 791 C CA . ILE A 1 104 ? -3.202 17.548 -1.269 1.00 98.75 104 ILE A CA 1
ATOM 792 C C . ILE A 1 104 ? -4.514 18.168 -1.755 1.00 98.75 104 ILE A C 1
ATOM 794 O O . ILE A 1 104 ? -4.860 19.295 -1.410 1.00 98.75 104 ILE A O 1
ATOM 798 N N . ARG A 1 105 ? -5.210 17.443 -2.626 1.00 98.31 105 ARG A N 1
ATOM 799 C CA . ARG A 1 105 ? -6.463 17.880 -3.245 1.00 98.31 105 ARG A CA 1
ATOM 800 C C . ARG A 1 105 ? -7.612 18.004 -2.234 1.00 98.31 105 ARG A C 1
ATOM 802 O O . ARG A 1 105 ? -7.666 17.246 -1.270 1.00 98.31 105 ARG A O 1
ATOM 809 N N . GLU A 1 106 ? -8.552 18.909 -2.496 1.00 98.12 106 GLU A N 1
ATOM 810 C CA . GLU A 1 106 ? -9.658 19.245 -1.581 1.00 98.12 106 GLU A CA 1
ATOM 811 C C . GLU A 1 106 ? -10.663 18.106 -1.360 1.00 98.12 106 GLU A C 1
ATOM 813 O O . GLU A 1 106 ? -11.330 18.054 -0.329 1.00 98.12 106 GLU A O 1
ATOM 818 N N . GLU A 1 107 ? -10.755 17.150 -2.291 1.00 98.56 107 GLU A N 1
ATOM 819 C CA . GLU A 1 107 ? -11.634 15.988 -2.134 1.00 98.56 107 GLU A CA 1
ATOM 820 C C . GLU A 1 107 ? -11.109 14.976 -1.098 1.00 98.56 107 GLU A C 1
ATOM 822 O O . GLU A 1 107 ? -11.833 14.065 -0.686 1.00 98.56 107 GLU A O 1
ATOM 827 N N . VAL A 1 108 ? -9.847 15.116 -0.681 1.00 98.81 108 VAL A N 1
ATOM 828 C CA . VAL A 1 108 ? -9.236 14.311 0.376 1.00 98.81 108 VAL A CA 1
ATOM 829 C C . VAL A 1 108 ? -9.390 15.046 1.698 1.00 98.81 108 VAL A C 1
ATOM 831 O O . VAL A 1 108 ? -8.863 16.137 1.890 1.00 98.81 108 VAL A O 1
ATOM 834 N N . THR A 1 109 ? -10.065 14.415 2.656 1.00 98.69 109 THR A N 1
ATOM 835 C CA . THR A 1 109 ? -10.105 14.935 4.024 1.00 98.69 109 THR A CA 1
ATOM 836 C C . THR A 1 109 ? -8.789 14.607 4.728 1.00 98.69 109 THR A C 1
ATOM 838 O O . THR A 1 109 ? -8.514 13.449 5.056 1.00 98.69 109 THR A O 1
ATOM 841 N N . CYS A 1 110 ? -7.962 15.623 4.951 1.00 98.75 110 CYS A N 1
ATOM 842 C CA . CYS A 1 110 ? -6.740 15.494 5.734 1.00 98.75 110 CYS A CA 1
ATOM 843 C C . CYS A 1 110 ? -7.069 15.455 7.230 1.00 98.75 110 CYS A C 1
ATOM 845 O O . CYS A 1 110 ? -7.823 16.279 7.740 1.00 98.75 110 CYS A O 1
ATOM 847 N N . LEU A 1 111 ? -6.502 14.476 7.929 1.00 98.56 111 LEU A N 1
ATOM 848 C CA . LEU A 1 111 ? -6.575 14.342 9.381 1.00 98.56 111 LEU A CA 1
ATOM 849 C C . LEU A 1 111 ? -5.148 14.296 9.944 1.00 98.56 111 LEU A C 1
ATOM 851 O O . LEU A 1 111 ? -4.244 13.832 9.243 1.00 98.56 111 LEU A O 1
ATOM 855 N N . PRO A 1 112 ? -4.910 14.721 11.195 1.00 98.12 112 PRO A N 1
ATOM 856 C CA . PRO A 1 112 ? -3.603 14.559 11.822 1.00 98.12 112 PRO A CA 1
ATOM 857 C C . PRO A 1 112 ? -3.181 13.086 11.874 1.00 98.12 112 PRO A C 1
ATOM 859 O O . PRO A 1 112 ? -4.017 12.179 11.887 1.00 98.12 112 PRO A O 1
ATOM 862 N N . LEU A 1 113 ? -1.877 12.817 11.943 1.00 98.06 113 LEU A N 1
ATOM 863 C CA . LEU A 1 113 ? -1.401 11.456 12.193 1.00 98.06 113 LEU A CA 1
ATOM 864 C C . LEU A 1 113 ? -1.927 10.951 13.551 1.00 98.06 113 LEU A C 1
ATOM 866 O O . LEU A 1 113 ? -1.721 11.628 14.559 1.00 98.06 113 LEU A O 1
ATOM 870 N N . PRO A 1 114 ? -2.574 9.769 13.615 1.00 97.19 114 PRO A N 1
ATOM 871 C CA . PRO A 1 114 ? -3.026 9.213 14.882 1.00 97.19 114 PRO A CA 1
ATOM 872 C C . PRO A 1 114 ? -1.826 8.896 15.780 1.00 97.19 114 PRO A C 1
ATOM 874 O O . PRO A 1 114 ? -0.798 8.379 15.331 1.00 97.19 114 PRO A O 1
ATOM 877 N N . GLU A 1 115 ? -1.961 9.197 17.068 1.00 95.75 115 GLU A N 1
ATOM 878 C CA . GLU A 1 115 ? -0.855 9.081 18.010 1.00 95.75 115 GLU A CA 1
ATOM 879 C C . GLU A 1 115 ? -0.545 7.625 18.362 1.00 95.75 115 GLU A C 1
ATOM 881 O O . GLU A 1 115 ? -1.384 6.879 18.880 1.00 95.75 115 GLU A O 1
ATOM 886 N N . LEU A 1 116 ? 0.714 7.227 18.176 1.00 96.62 116 LEU A N 1
ATOM 887 C CA . LEU A 1 116 ? 1.172 5.915 18.627 1.00 96.62 116 LEU A CA 1
ATOM 888 C C . LEU A 1 116 ? 1.191 5.826 20.162 1.00 96.62 116 LEU A C 1
ATOM 890 O O . LEU A 1 116 ? 0.842 4.788 20.716 1.00 96.62 116 LEU A O 1
ATOM 894 N N . GLY A 1 117 ? 1.536 6.919 20.853 1.00 96.31 117 GLY A N 1
ATOM 895 C CA . GLY A 1 117 ? 1.542 7.001 22.321 1.00 96.31 117 GLY A CA 1
ATOM 896 C C . GLY A 1 117 ? 2.644 6.185 23.009 1.00 96.31 117 GLY A C 1
ATOM 897 O O . GLY A 1 117 ? 2.570 5.947 24.208 1.00 96.31 117 GLY A O 1
ATOM 898 N N . CYS A 1 118 ? 3.646 5.721 22.260 1.00 96.50 118 CYS A N 1
ATOM 899 C CA . CYS A 1 118 ? 4.828 5.044 22.784 1.00 96.50 118 CYS A CA 1
ATOM 900 C C . CYS A 1 118 ? 5.997 5.164 21.802 1.00 96.50 118 CYS A C 1
ATOM 902 O O . CYS A 1 118 ? 5.793 5.284 20.591 1.00 96.50 118 CYS A O 1
ATOM 904 N N . GLU A 1 119 ? 7.223 5.053 22.306 1.00 96.56 119 GLU A N 1
ATOM 905 C CA . GLU A 1 119 ? 8.408 4.977 21.457 1.00 96.56 119 GLU A CA 1
ATOM 906 C C . GLU A 1 119 ? 8.685 3.539 21.016 1.00 96.56 119 GLU A C 1
ATOM 908 O O . GLU A 1 119 ? 8.616 2.592 21.804 1.00 96.56 119 GLU A O 1
ATOM 913 N N . ILE A 1 120 ? 9.035 3.382 19.740 1.00 97.62 120 ILE A N 1
ATOM 914 C CA . ILE A 1 120 ? 9.519 2.120 19.185 1.00 97.62 120 ILE A CA 1
ATOM 915 C C . ILE A 1 120 ? 11.044 2.200 19.111 1.00 97.62 120 ILE A C 1
ATOM 917 O O . ILE A 1 120 ? 11.561 3.190 18.583 1.00 97.62 120 ILE A O 1
ATOM 921 N N . PRO A 1 121 ? 11.785 1.184 19.593 1.00 96.50 121 PRO A N 1
ATOM 922 C CA . PRO A 1 121 ? 13.238 1.185 19.499 1.00 96.50 121 PRO A CA 1
ATOM 923 C C . PRO A 1 121 ? 13.707 1.406 18.057 1.00 96.50 121 PRO A C 1
ATOM 925 O O . PRO A 1 121 ? 13.257 0.723 17.137 1.00 96.50 121 PRO A O 1
ATOM 928 N N . LYS A 1 122 ? 14.632 2.351 17.858 1.00 94.94 122 LYS A N 1
ATOM 929 C CA . LYS A 1 122 ? 15.081 2.799 16.524 1.00 94.94 122 LYS A CA 1
ATOM 930 C C . LYS A 1 122 ? 15.694 1.680 15.669 1.00 94.94 122 LYS A C 1
ATOM 932 O O . LYS A 1 122 ? 15.735 1.797 14.448 1.00 94.94 122 LYS A O 1
ATOM 937 N N . ASP A 1 123 ? 16.185 0.613 16.299 1.00 95.50 123 ASP A N 1
ATOM 938 C CA . ASP A 1 123 ? 16.765 -0.560 15.640 1.00 95.50 123 ASP A CA 1
ATOM 939 C C . ASP A 1 123 ? 15.716 -1.576 15.147 1.00 95.50 123 ASP A C 1
ATOM 941 O O . ASP A 1 123 ? 16.032 -2.477 14.361 1.00 95.50 123 ASP A O 1
ATOM 945 N N . VAL A 1 124 ? 14.463 -1.449 15.593 1.00 96.50 124 VAL A N 1
ATOM 946 C CA . VAL A 1 124 ? 13.370 -2.327 15.178 1.00 96.50 124 VAL A CA 1
ATOM 947 C C . VAL A 1 124 ? 12.836 -1.868 13.814 1.00 96.50 124 VAL A C 1
ATOM 949 O O . VAL A 1 124 ? 12.512 -0.694 13.635 1.00 96.50 124 VAL A O 1
ATOM 952 N N . PRO A 1 125 ? 12.739 -2.770 12.819 1.00 94.94 125 PRO A N 1
ATOM 953 C CA . PRO A 1 125 ? 12.266 -2.400 11.491 1.00 94.94 125 PRO A CA 1
ATOM 954 C C . PRO A 1 125 ? 10.741 -2.202 11.456 1.00 94.94 125 PRO A C 1
ATOM 956 O O . PRO A 1 125 ? 10.032 -2.409 12.433 1.00 94.94 125 PRO A O 1
ATOM 959 N N . GLY A 1 126 ? 10.213 -1.845 10.286 1.00 92.38 126 GLY A N 1
ATOM 960 C CA . GLY A 1 126 ? 8.770 -1.784 10.046 1.00 92.38 126 GLY A CA 1
ATOM 961 C C . GLY A 1 126 ? 8.186 -0.379 10.105 1.00 92.38 126 GLY A C 1
ATOM 962 O O . GLY A 1 126 ? 8.897 0.623 10.186 1.00 92.38 126 GLY A O 1
ATOM 963 N N . LYS A 1 127 ? 6.866 -0.316 9.963 1.00 94.81 127 LYS A N 1
ATOM 964 C CA . LYS A 1 127 ? 6.085 0.919 9.859 1.00 94.81 127 LYS A CA 1
ATOM 965 C C . LYS A 1 127 ? 5.123 1.015 11.040 1.00 94.81 127 LYS A C 1
ATOM 967 O O . LYS A 1 127 ? 3.924 1.196 10.868 1.00 94.81 127 LYS A O 1
ATOM 972 N N . TRP A 1 128 ? 5.681 0.905 12.245 1.00 97.06 128 TRP A N 1
ATOM 973 C CA . TRP A 1 128 ? 4.950 0.892 13.514 1.00 97.06 128 TRP A CA 1
ATOM 974 C C . TRP A 1 128 ? 3.991 2.063 13.774 1.00 97.06 128 TRP A C 1
ATOM 976 O O . TRP A 1 128 ? 2.996 1.806 14.446 1.00 97.06 128 TRP A O 1
ATOM 986 N N . PRO A 1 129 ? 4.171 3.284 13.225 1.00 95.75 129 PRO A N 1
ATOM 987 C CA . PRO A 1 129 ? 3.138 4.318 13.315 1.00 95.75 129 PRO A CA 1
ATOM 988 C C . PRO A 1 129 ? 1.757 3.870 12.809 1.00 95.75 129 PRO A C 1
ATOM 990 O O . PRO A 1 129 ? 0.747 4.296 13.358 1.00 95.75 129 PRO A O 1
ATOM 993 N N . LYS A 1 130 ? 1.684 2.930 11.851 1.00 96.69 130 LYS A N 1
ATOM 994 C CA . LYS A 1 130 ? 0.408 2.340 11.402 1.00 96.69 130 LYS A CA 1
ATOM 995 C C . LYS A 1 130 ? -0.369 1.650 12.522 1.00 96.69 130 LYS A C 1
ATOM 997 O O . LYS A 1 130 ? -1.582 1.518 12.415 1.00 96.69 130 LYS A O 1
ATOM 1002 N N . SER A 1 131 ? 0.294 1.206 13.592 1.00 97.94 131 SER A N 1
ATOM 1003 C CA . SER A 1 131 ? -0.389 0.575 14.722 1.00 97.94 131 SER A CA 1
ATOM 1004 C C . SER A 1 131 ? -1.349 1.528 15.440 1.00 97.94 131 SER A C 1
ATOM 1006 O O . SER A 1 131 ? -2.268 1.055 16.101 1.00 97.94 131 SER A O 1
ATOM 1008 N N . ALA A 1 132 ? -1.186 2.845 15.280 1.00 97.88 132 ALA A N 1
ATOM 1009 C CA . ALA A 1 132 ? -2.112 3.834 15.821 1.00 97.88 132 ALA A CA 1
ATOM 1010 C C . ALA A 1 132 ? -3.517 3.758 15.182 1.00 97.88 132 ALA A C 1
ATOM 1012 O O . ALA A 1 132 ? -4.493 4.143 15.817 1.00 97.88 132 ALA A O 1
ATOM 1013 N N . LEU A 1 133 ? -3.646 3.171 13.981 1.00 98.12 133 LEU A N 1
ATOM 1014 C CA . LEU A 1 133 ? -4.941 2.905 13.334 1.00 98.12 133 LEU A CA 1
ATOM 1015 C C . LEU A 1 133 ? -5.815 1.917 14.119 1.00 98.12 133 LEU A C 1
ATOM 1017 O O . LEU A 1 133 ? -7.022 1.869 13.919 1.00 98.12 133 LEU A O 1
ATOM 1021 N N . TRP A 1 134 ? -5.225 1.129 15.019 1.00 97.94 134 TRP A N 1
ATOM 1022 C CA . TRP A 1 134 ? -5.977 0.218 15.881 1.00 97.94 134 TRP A CA 1
ATOM 1023 C C . TRP A 1 134 ? -6.539 0.906 17.122 1.00 97.94 134 TRP A C 1
ATOM 1025 O O . TRP A 1 134 ? -7.025 0.208 17.998 1.00 97.94 134 TRP A O 1
ATOM 1035 N N . GLY A 1 135 ? -6.444 2.234 17.238 1.00 96.62 135 GLY A N 1
ATOM 1036 C CA . GLY A 1 135 ? -7.000 2.985 18.359 1.00 96.62 135 GLY A CA 1
ATOM 1037 C C . GLY A 1 135 ? -8.515 2.825 18.499 1.00 96.62 135 GLY A C 1
ATOM 1038 O O . GLY A 1 135 ? -9.220 2.506 17.541 1.00 96.62 135 GLY A O 1
ATOM 1039 N N . LYS A 1 136 ? -9.013 3.058 19.720 1.00 96.25 136 LYS A N 1
ATOM 1040 C CA . LYS A 1 136 ? -10.452 3.044 20.026 1.00 96.25 136 LYS A CA 1
ATOM 1041 C C . LYS A 1 136 ? -11.225 4.065 19.189 1.00 96.25 136 LYS A C 1
ATOM 1043 O O . LYS A 1 136 ? -12.341 3.789 18.769 1.00 96.25 136 LYS A O 1
ATOM 1048 N N . GLU A 1 137 ? -10.611 5.215 18.946 1.00 94.44 137 GLU A N 1
ATOM 1049 C CA . GLU A 1 137 ? -11.165 6.316 18.169 1.00 94.44 137 GLU A CA 1
ATOM 1050 C C . GLU A 1 137 ? -10.156 6.739 17.100 1.00 94.44 137 GLU A C 1
ATOM 1052 O O . GLU A 1 137 ? -8.943 6.681 17.321 1.00 94.44 137 GLU A O 1
ATOM 1057 N N . LEU A 1 138 ? -10.661 7.182 15.949 1.00 95.81 138 LEU A N 1
ATOM 1058 C CA . LEU A 1 138 ? -9.866 7.751 14.861 1.00 95.81 138 LEU A CA 1
ATOM 1059 C C . LEU A 1 138 ? -10.523 9.045 14.383 1.00 95.81 138 LEU A C 1
ATOM 1061 O O . LEU A 1 138 ? -11.156 9.063 13.337 1.00 95.81 138 LEU A O 1
ATOM 1065 N N . PHE A 1 139 ? -10.392 10.120 15.165 1.00 96.50 139 PHE A N 1
ATOM 1066 C CA . PHE A 1 139 ? -10.906 11.456 14.817 1.00 96.50 139 PHE A CA 1
ATOM 1067 C C . PHE A 1 139 ? -12.405 11.473 14.457 1.00 96.50 139 PHE A C 1
ATOM 1069 O O . PHE A 1 139 ? -12.818 12.110 13.491 1.00 96.50 139 PHE A O 1
ATOM 1076 N N . GLY A 1 140 ? -13.220 10.734 15.216 1.00 94.88 140 GLY A N 1
ATOM 1077 C CA . GLY A 1 140 ? -14.667 10.636 14.989 1.00 94.88 140 GLY A CA 1
ATOM 1078 C C . GLY A 1 140 ? -15.080 9.764 13.799 1.00 94.88 140 GLY A C 1
ATOM 1079 O O . GLY A 1 140 ? -16.265 9.690 13.492 1.00 94.88 140 GLY A O 1
ATOM 1080 N N . LEU A 1 141 ? -14.135 9.097 13.125 1.00 96.75 141 LEU A N 1
ATOM 1081 C CA . LEU A 1 141 ? -14.464 8.080 12.130 1.00 96.75 141 LEU A CA 1
ATOM 1082 C C . LEU A 1 141 ? -15.028 6.831 12.817 1.00 96.75 141 LEU A C 1
ATOM 1084 O O . LEU A 1 141 ? -14.491 6.365 13.823 1.00 96.75 141 LEU A O 1
ATOM 1088 N N . GLU A 1 142 ? -16.076 6.262 12.230 1.00 96.19 142 GLU A N 1
ATOM 1089 C CA . GLU A 1 142 ? -16.797 5.100 12.755 1.00 96.19 142 GLU A CA 1
ATOM 1090 C C . GLU A 1 142 ? -17.039 4.057 11.658 1.00 96.19 142 GLU A C 1
ATOM 1092 O O . GLU A 1 142 ? -16.931 4.335 10.465 1.00 96.19 142 GLU A O 1
ATOM 1097 N N . GLY A 1 143 ? -17.406 2.836 12.046 1.00 95.62 143 GLY A N 1
ATOM 1098 C CA . GLY A 1 143 ? -17.747 1.772 11.103 1.00 95.62 143 GLY A CA 1
ATOM 1099 C C . GLY A 1 143 ? -16.522 1.112 10.470 1.00 95.62 143 GLY A C 1
ATOM 1100 O O . GLY A 1 143 ? -15.508 0.891 11.128 1.00 95.62 143 GLY A O 1
ATOM 1101 N N . VAL A 1 144 ? -16.637 0.725 9.199 1.00 97.06 144 VAL A N 1
ATOM 1102 C CA . VAL A 1 144 ? -15.616 -0.064 8.496 1.00 97.06 144 VAL A CA 1
ATOM 1103 C C . VAL A 1 144 ? -14.812 0.814 7.549 1.00 97.06 144 VAL A C 1
ATOM 1105 O O . VAL A 1 144 ? -15.383 1.588 6.777 1.00 97.06 144 VAL A O 1
ATOM 1108 N N . ALA A 1 145 ? -13.493 0.634 7.561 1.00 98.12 145 ALA A N 1
ATOM 1109 C CA . ALA A 1 145 ? -12.578 1.348 6.687 1.00 98.12 145 ALA A CA 1
ATOM 1110 C C . ALA A 1 145 ? -11.639 0.408 5.926 1.00 98.12 145 ALA A C 1
ATOM 1112 O O . ALA A 1 145 ? -11.185 -0.608 6.455 1.00 98.12 145 ALA A O 1
ATOM 1113 N N . LEU A 1 146 ? -11.329 0.776 4.680 1.00 98.81 146 LEU A N 1
ATOM 1114 C CA . LEU A 1 146 ? -10.312 0.146 3.844 1.00 98.81 146 LEU A CA 1
ATOM 1115 C C . LEU A 1 146 ? -9.055 1.020 3.831 1.00 98.81 146 LEU A C 1
ATOM 1117 O O . LEU A 1 146 ? -9.048 2.105 3.260 1.00 98.81 146 LEU A O 1
ATOM 1121 N N . PHE A 1 147 ? -7.975 0.537 4.429 1.00 98.81 147 PHE A N 1
ATOM 1122 C CA . PHE A 1 147 ? -6.670 1.174 4.347 1.00 98.81 147 PHE A CA 1
ATOM 1123 C C . PHE A 1 147 ? -5.916 0.731 3.088 1.00 98.81 147 PHE A C 1
ATOM 1125 O O . PHE A 1 147 ? -5.851 -0.470 2.798 1.00 98.81 147 PHE A O 1
ATOM 1132 N N . ILE A 1 148 ? -5.297 1.683 2.384 1.00 98.81 148 ILE A N 1
ATOM 1133 C CA . ILE A 1 148 ? -4.460 1.443 1.202 1.00 98.81 148 ILE A CA 1
ATOM 1134 C C . ILE A 1 148 ? -3.145 2.232 1.325 1.00 98.81 148 ILE A C 1
ATOM 1136 O O . ILE A 1 148 ? -3.144 3.450 1.498 1.00 98.81 148 ILE A O 1
ATOM 1140 N N . ASP A 1 149 ? -2.009 1.538 1.210 1.00 98.06 149 ASP A N 1
ATOM 1141 C CA . ASP A 1 149 ? -0.682 2.161 1.134 1.00 98.06 149 ASP A CA 1
ATOM 1142 C C . ASP A 1 149 ? -0.511 2.972 -0.160 1.00 98.06 149 ASP A C 1
ATOM 1144 O O . ASP A 1 149 ? -0.941 2.552 -1.236 1.00 98.06 149 ASP A O 1
ATOM 1148 N N . LEU A 1 150 ? 0.237 4.076 -0.072 1.00 98.25 150 LEU A N 1
ATOM 1149 C CA . LEU A 1 150 ? 0.527 4.975 -1.200 1.00 98.25 150 LEU A CA 1
ATOM 1150 C C . LEU A 1 150 ? 1.358 4.329 -2.328 1.00 98.25 150 LEU A C 1
ATOM 1152 O O . LEU A 1 150 ? 1.395 4.846 -3.441 1.00 98.25 150 LEU A O 1
ATOM 1156 N N . ASP A 1 151 ? 1.996 3.181 -2.080 1.00 97.19 151 ASP A N 1
ATOM 1157 C CA . ASP A 1 151 ? 2.710 2.389 -3.090 1.00 97.19 151 ASP A CA 1
ATOM 1158 C C . ASP A 1 151 ? 1.873 1.224 -3.659 1.00 97.19 151 ASP A C 1
ATOM 1160 O O . ASP A 1 151 ? 2.408 0.204 -4.101 1.00 97.19 151 ASP A O 1
ATOM 1164 N N . THR A 1 152 ? 0.548 1.373 -3.680 1.00 98.56 152 THR A N 1
ATOM 1165 C CA . THR A 1 152 ? -0.380 0.428 -4.317 1.00 98.56 152 THR A CA 1
ATOM 1166 C C . THR A 1 152 ? -0.903 0.987 -5.637 1.00 98.56 152 THR A C 1
ATOM 1168 O O . THR A 1 152 ? -1.277 2.151 -5.719 1.00 98.56 152 THR A O 1
ATOM 1171 N N . VAL A 1 153 ? -0.966 0.148 -6.673 1.00 98.75 153 VAL A N 1
ATOM 1172 C CA . VAL A 1 153 ? -1.601 0.474 -7.959 1.00 98.75 153 VAL A CA 1
ATOM 1173 C C . VAL A 1 153 ? -2.940 -0.247 -8.048 1.00 98.75 153 VAL A C 1
ATOM 1175 O O . VAL A 1 153 ? -2.980 -1.475 -7.944 1.00 98.75 153 VAL A O 1
ATOM 1178 N N . ILE A 1 154 ? -4.025 0.501 -8.249 1.00 98.81 154 ILE A N 1
ATOM 1179 C CA . ILE A 1 154 ? -5.368 -0.054 -8.463 1.00 98.81 154 ILE A CA 1
ATOM 1180 C C . ILE A 1 154 ? -5.573 -0.249 -9.965 1.00 98.81 154 ILE A C 1
ATOM 1182 O O . ILE A 1 154 ? -5.484 0.707 -10.735 1.00 98.81 154 ILE A O 1
ATOM 1186 N N . VAL A 1 155 ? -5.812 -1.494 -10.373 1.00 98.62 155 VAL A N 1
ATOM 1187 C CA . VAL A 1 155 ? -5.868 -1.906 -11.786 1.00 98.62 155 VAL A CA 1
ATOM 1188 C C . VAL A 1 155 ? -7.270 -2.302 -12.254 1.00 98.62 155 VAL A C 1
ATOM 1190 O O . VAL A 1 155 ? -7.484 -2.442 -13.452 1.00 98.62 155 VAL A O 1
ATOM 1193 N N . ASP A 1 156 ? -8.216 -2.475 -11.332 1.00 98.62 156 ASP A N 1
ATOM 1194 C CA . ASP A 1 156 ? -9.605 -2.849 -11.6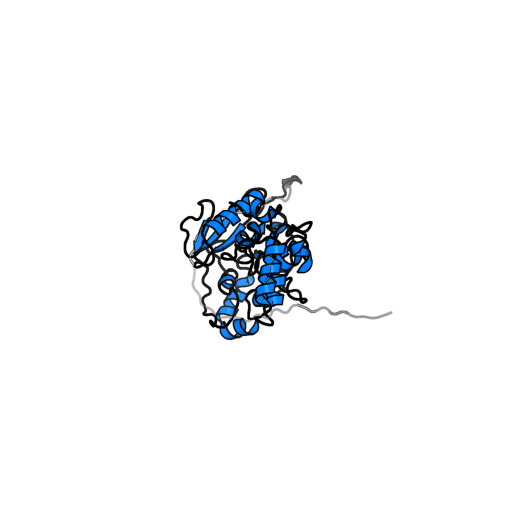22 1.00 98.62 156 ASP A CA 1
ATOM 1195 C C . ASP A 1 156 ? -10.523 -2.409 -10.464 1.00 98.62 156 ASP A C 1
ATOM 1197 O O . ASP A 1 156 ? -10.038 -1.976 -9.415 1.00 98.62 156 ASP A O 1
ATOM 1201 N N . ASN A 1 157 ? -11.841 -2.549 -10.628 1.00 98.50 157 ASN A N 1
ATOM 1202 C CA . ASN A 1 157 ? -12.857 -2.207 -9.639 1.00 98.50 157 ASN A CA 1
ATOM 1203 C C . ASN A 1 157 ? -12.594 -2.871 -8.273 1.00 98.50 157 ASN A C 1
ATOM 1205 O O . ASN A 1 157 ? -12.383 -4.088 -8.184 1.00 98.50 157 ASN A O 1
ATOM 1209 N N . ILE A 1 158 ? -12.678 -2.074 -7.202 1.00 98.56 158 ILE A N 1
ATOM 1210 C CA . ILE A 1 158 ? -12.366 -2.480 -5.824 1.00 98.56 158 ILE A CA 1
ATOM 1211 C C . ILE A 1 158 ? -13.594 -2.553 -4.907 1.00 98.56 158 ILE A C 1
ATOM 1213 O O . ILE A 1 158 ? -13.436 -2.661 -3.692 1.00 98.56 158 ILE A O 1
ATOM 1217 N N . ASP A 1 159 ? -14.816 -2.548 -5.448 1.00 98.06 159 ASP A N 1
ATOM 1218 C CA . ASP A 1 159 ? -16.045 -2.596 -4.639 1.00 98.06 159 ASP A CA 1
ATOM 1219 C C . ASP A 1 159 ? -16.108 -3.844 -3.751 1.00 98.06 159 ASP A C 1
ATOM 1221 O O . ASP A 1 159 ? -16.485 -3.764 -2.582 1.00 98.06 159 ASP A O 1
ATOM 1225 N N . GLY A 1 160 ? -15.603 -4.971 -4.259 1.00 97.56 160 GLY A N 1
ATOM 1226 C CA . GLY A 1 160 ? -15.518 -6.219 -3.509 1.00 97.56 160 GLY A CA 1
ATOM 1227 C C . GLY A 1 160 ? -14.729 -6.116 -2.196 1.00 97.56 160 GLY A C 1
ATOM 1228 O O . GLY A 1 160 ? -15.018 -6.866 -1.267 1.00 97.56 160 GLY A O 1
ATOM 1229 N N . TYR A 1 161 ? -13.781 -5.177 -2.058 1.00 98.38 161 TYR A N 1
ATOM 1230 C CA . TYR A 1 161 ? -13.057 -4.972 -0.794 1.00 98.38 161 TYR A CA 1
ATOM 1231 C C . TYR A 1 161 ? -13.977 -4.461 0.326 1.00 98.38 161 TYR A C 1
ATOM 1233 O O . TYR A 1 161 ? -13.701 -4.694 1.500 1.00 98.38 161 TYR A O 1
ATOM 1241 N N . PHE A 1 162 ? -15.101 -3.824 -0.007 1.00 97.50 162 PHE A N 1
ATOM 1242 C CA . PHE A 1 162 ? -16.099 -3.375 0.968 1.00 97.50 162 PHE A CA 1
ATOM 1243 C C . PHE A 1 162 ? -17.153 -4.444 1.275 1.00 97.50 162 PHE A C 1
ATOM 1245 O O . PHE A 1 162 ? -17.744 -4.420 2.346 1.00 97.50 162 PHE A O 1
ATOM 1252 N N . GLU A 1 163 ? -17.357 -5.397 0.365 1.00 95.62 163 GLU A N 1
ATOM 1253 C CA . GLU A 1 163 ? -18.465 -6.363 0.418 1.00 95.62 163 GLU A CA 1
ATOM 1254 C C . GLU A 1 163 ? -18.031 -7.758 0.889 1.00 95.62 163 GLU A C 1
ATOM 1256 O O . GLU A 1 163 ? -18.832 -8.522 1.418 1.00 95.62 163 GLU A O 1
ATOM 1261 N N . TYR A 1 164 ? -16.759 -8.114 0.702 1.00 97.50 164 TYR A N 1
ATOM 1262 C CA . TYR A 1 164 ? -16.256 -9.452 1.004 1.00 97.50 164 TYR A CA 1
ATOM 1263 C C . TYR A 1 164 ? -16.062 -9.682 2.507 1.00 97.50 164 TYR A C 1
ATOM 1265 O O . TYR A 1 164 ? -15.382 -8.896 3.155 1.00 97.50 164 TYR A O 1
ATOM 1273 N N . GLY A 1 165 ? -16.564 -10.793 3.051 1.00 96.75 165 GLY A N 1
ATOM 1274 C CA . GLY A 1 165 ? -16.411 -11.146 4.471 1.00 96.75 165 GLY A CA 1
ATOM 1275 C C . GLY A 1 165 ? -17.290 -10.318 5.415 1.00 96.75 165 GLY A C 1
ATOM 1276 O O . GLY A 1 165 ? -18.051 -9.461 4.976 1.00 96.75 165 GLY A O 1
ATOM 1277 N N . ASP A 1 166 ? -17.178 -10.565 6.718 1.00 96.81 166 ASP A N 1
ATOM 1278 C CA . ASP A 1 166 ? -17.969 -9.876 7.740 1.00 96.81 166 ASP A CA 1
ATOM 1279 C C . ASP A 1 166 ? -17.420 -8.456 8.005 1.00 96.81 166 ASP A C 1
ATOM 1281 O O . ASP A 1 166 ? -16.198 -8.265 8.001 1.00 96.81 166 ASP A O 1
ATOM 1285 N N . PRO A 1 167 ? -18.270 -7.437 8.233 1.00 95.88 167 PRO A N 1
ATOM 1286 C CA . PRO A 1 167 ? -17.836 -6.091 8.622 1.00 95.88 167 PRO A CA 1
ATOM 1287 C C . PRO A 1 167 ? -16.882 -6.040 9.827 1.00 95.88 167 PRO A C 1
ATOM 1289 O O . PRO A 1 167 ? -16.038 -5.148 9.888 1.00 95.88 167 PRO A O 1
ATOM 1292 N N . GLN A 1 168 ? -16.987 -6.990 10.760 1.00 96.38 168 GLN A N 1
ATOM 1293 C CA . GLN A 1 168 ? -16.119 -7.099 11.938 1.00 96.38 168 GLN A CA 1
ATOM 1294 C C . GLN A 1 168 ? -14.792 -7.815 11.655 1.00 96.38 168 GLN A C 1
ATOM 1296 O O . GLN A 1 168 ? -13.913 -7.859 12.515 1.00 96.38 168 GLN A O 1
ATOM 1301 N N . ASP A 1 169 ? -14.617 -8.380 10.459 1.00 97.62 169 ASP A N 1
ATOM 1302 C CA . ASP A 1 169 ? -13.371 -9.037 10.092 1.00 97.62 169 ASP A CA 1
ATOM 1303 C C . ASP A 1 169 ? -12.246 -8.028 9.852 1.00 97.62 169 ASP A C 1
ATOM 1305 O O . ASP A 1 169 ? -12.402 -7.042 9.125 1.00 97.62 169 ASP A O 1
ATOM 1309 N N . VAL A 1 170 ? -11.050 -8.371 10.335 1.00 98.44 170 VAL A N 1
ATOM 1310 C CA . VAL A 1 170 ? -9.808 -7.798 9.812 1.00 98.44 170 VAL A CA 1
ATOM 1311 C C . VAL A 1 170 ? -9.347 -8.633 8.626 1.00 98.44 170 VAL A C 1
ATOM 1313 O O . VAL A 1 170 ? -8.921 -9.782 8.784 1.00 98.44 170 VAL A O 1
ATOM 1316 N N . ILE A 1 171 ? -9.410 -8.052 7.429 1.00 98.56 171 ILE A N 1
ATOM 1317 C CA . ILE A 1 171 ? -9.036 -8.723 6.180 1.00 98.56 171 ILE A CA 1
ATOM 1318 C C . ILE A 1 171 ? -7.823 -8.026 5.582 1.00 98.56 171 ILE A C 1
ATOM 1320 O O . ILE A 1 171 ? -7.861 -6.823 5.344 1.00 98.56 171 ILE A O 1
ATOM 1324 N N . THR A 1 172 ? -6.741 -8.760 5.322 1.00 98.06 172 THR A N 1
ATOM 1325 C CA . THR A 1 172 ? -5.476 -8.183 4.847 1.00 98.06 172 THR A CA 1
ATOM 1326 C C . THR A 1 172 ? -5.023 -8.788 3.523 1.00 98.06 172 THR A C 1
ATOM 1328 O O . THR A 1 172 ? -5.394 -9.903 3.144 1.00 98.06 172 THR A O 1
ATOM 1331 N N . ALA A 1 173 ? -4.120 -8.092 2.834 1.00 96.38 173 ALA A N 1
ATOM 1332 C CA . ALA A 1 173 ? -3.301 -8.713 1.802 1.00 96.38 173 ALA A CA 1
ATOM 1333 C C . ALA A 1 173 ? -2.453 -9.849 2.401 1.00 96.38 173 ALA A C 1
ATOM 1335 O O . ALA A 1 173 ? -2.085 -9.827 3.582 1.00 96.38 173 ALA A O 1
ATOM 1336 N N . ARG A 1 174 ? -2.146 -10.860 1.583 1.00 94.06 174 ARG A N 1
ATOM 1337 C CA . ARG A 1 174 ? -1.223 -11.935 1.956 1.00 94.06 174 ARG A CA 1
ATOM 1338 C C . ARG A 1 174 ? 0.210 -11.448 1.784 1.00 94.06 174 ARG A C 1
ATOM 1340 O O . ARG A 1 174 ? 0.556 -10.885 0.750 1.00 94.06 174 ARG A O 1
ATOM 1347 N N . ASN A 1 175 ? 1.067 -11.743 2.751 1.00 93.12 175 ASN A N 1
ATOM 1348 C CA . ASN A 1 175 ? 2.498 -11.595 2.564 1.00 93.12 175 ASN A CA 1
ATOM 1349 C C . ASN A 1 175 ? 3.034 -12.728 1.679 1.00 93.12 175 ASN A C 1
ATOM 1351 O O . ASN A 1 175 ? 3.163 -13.873 2.103 1.00 93.12 175 ASN A O 1
ATOM 1355 N N . TRP A 1 176 ? 3.353 -12.386 0.437 1.00 89.56 176 TRP A N 1
ATOM 1356 C CA . TRP A 1 176 ? 3.797 -13.330 -0.588 1.00 89.56 176 TRP A CA 1
ATOM 1357 C C . TRP A 1 176 ? 5.266 -13.758 -0.478 1.00 89.56 176 TRP A C 1
ATOM 1359 O O . TRP A 1 176 ? 5.707 -14.623 -1.228 1.00 89.56 176 TRP A O 1
ATOM 1369 N N . LEU A 1 177 ? 6.045 -13.144 0.418 1.00 85.38 177 LEU A N 1
ATOM 1370 C CA . LEU A 1 177 ? 7.475 -13.435 0.564 1.00 85.38 177 LEU A CA 1
ATOM 1371 C C . LEU A 1 177 ? 7.767 -14.560 1.564 1.00 85.38 177 LEU A C 1
ATOM 1373 O O . LEU A 1 177 ? 8.904 -15.025 1.634 1.00 85.38 177 LEU A O 1
ATOM 1377 N N . TYR A 1 178 ? 6.764 -15.004 2.322 1.00 76.00 178 TYR A N 1
ATOM 1378 C CA . TYR A 1 178 ? 6.895 -16.081 3.296 1.00 76.00 178 TYR A CA 1
ATOM 1379 C C . TYR A 1 178 ? 5.912 -17.209 2.986 1.00 76.00 178 TYR A C 1
ATOM 1381 O O . TYR A 1 178 ? 4.767 -16.972 2.619 1.00 76.00 178 TYR A O 1
ATOM 1389 N N . PHE A 1 179 ? 6.350 -18.454 3.192 1.00 64.56 179 PHE A N 1
ATOM 1390 C CA . PHE A 1 179 ? 5.496 -19.635 3.020 1.00 64.56 179 PHE A CA 1
ATOM 1391 C C . PHE A 1 179 ? 4.364 -19.711 4.054 1.00 64.56 179 PHE A C 1
ATOM 1393 O O . PHE A 1 179 ? 3.314 -20.294 3.793 1.00 64.56 179 PHE A O 1
ATOM 1400 N N . ARG A 1 180 ? 4.563 -19.130 5.245 1.00 72.38 180 ARG A N 1
ATOM 1401 C CA . ARG A 1 180 ? 3.520 -19.060 6.275 1.00 72.38 180 ARG A CA 1
ATOM 1402 C C . ARG A 1 180 ? 2.555 -17.933 5.928 1.00 72.38 180 ARG A C 1
ATOM 1404 O O . ARG A 1 180 ? 2.987 -16.830 5.608 1.00 72.38 180 ARG A O 1
ATOM 1411 N N . LYS A 1 181 ? 1.252 -18.203 6.041 1.00 79.62 181 LYS A N 1
ATOM 1412 C CA . LYS A 1 181 ? 0.198 -17.205 5.828 1.00 79.62 181 LYS A CA 1
ATOM 1413 C C . LYS A 1 181 ? 0.332 -16.089 6.875 1.00 79.62 181 LYS A C 1
ATOM 1415 O O . LYS A 1 181 ? -0.092 -16.271 8.010 1.00 79.62 181 LYS A O 1
ATOM 1420 N N . SER A 1 182 ? 0.918 -14.957 6.497 1.00 91.06 182 SER A N 1
ATOM 1421 C CA . SER A 1 182 ? 0.993 -13.751 7.328 1.00 91.06 182 SER A CA 1
ATOM 1422 C C . SER A 1 182 ? 0.395 -12.545 6.616 1.00 91.06 182 SER A C 1
ATOM 1424 O O . SER A 1 182 ? 0.290 -12.518 5.384 1.00 91.06 182 SER A O 1
ATOM 1426 N N . ALA A 1 183 ? -0.040 -11.566 7.404 1.00 93.44 183 ALA A N 1
ATOM 1427 C CA . ALA A 1 183 ? -0.599 -10.324 6.904 1.00 93.44 183 ALA A CA 1
ATOM 1428 C C . ALA A 1 183 ? 0.475 -9.464 6.232 1.00 93.44 183 ALA A C 1
ATOM 1430 O O . ALA A 1 183 ? 1.621 -9.384 6.682 1.00 93.44 183 ALA A O 1
ATOM 1431 N N . GLN A 1 184 ? 0.060 -8.779 5.173 1.00 94.62 184 GLN A N 1
ATOM 1432 C CA . GLN A 1 184 ? 0.725 -7.606 4.635 1.00 94.62 184 GLN A CA 1
ATOM 1433 C C . GLN A 1 184 ? -0.228 -6.417 4.795 1.00 94.62 184 GLN A C 1
ATOM 1435 O O . GLN A 1 184 ? -1.326 -6.403 4.240 1.00 94.62 184 GLN A O 1
ATOM 1440 N N . THR A 1 185 ? 0.198 -5.402 5.540 1.00 95.19 185 THR A N 1
ATOM 1441 C CA . THR A 1 185 ? -0.593 -4.209 5.902 1.00 95.19 185 THR A CA 1
ATOM 1442 C C . THR A 1 185 ? -0.532 -3.112 4.831 1.00 95.19 185 THR A C 1
ATOM 1444 O O . THR A 1 185 ? -0.523 -1.923 5.148 1.00 95.19 185 THR A O 1
ATOM 1447 N N . SER A 1 186 ? -0.469 -3.512 3.555 1.00 96.50 186 SER A N 1
ATOM 1448 C CA . SER A 1 186 ? -0.536 -2.589 2.410 1.00 96.50 186 SER A CA 1
ATOM 1449 C C . SER A 1 186 ? -1.960 -2.349 1.931 1.00 96.50 186 SER A C 1
ATOM 1451 O O . SER A 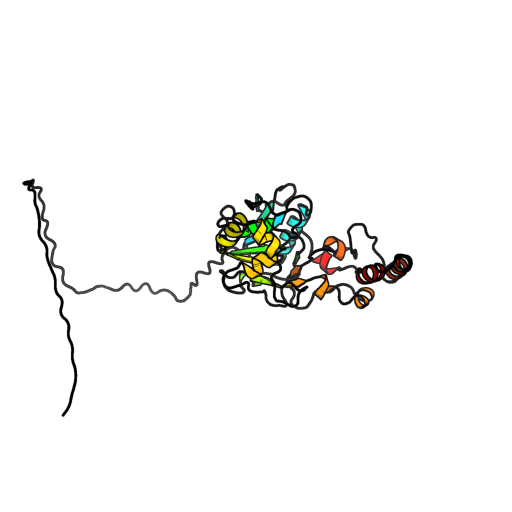1 186 ? -2.267 -1.264 1.461 1.00 96.50 186 SER A O 1
ATOM 1453 N N . VAL A 1 187 ? -2.828 -3.353 2.068 1.00 98.25 187 VAL A N 1
ATOM 1454 C CA . VAL A 1 187 ? -4.262 -3.237 1.792 1.00 98.25 187 VAL A CA 1
ATOM 1455 C C . VAL A 1 187 ? -4.992 -4.050 2.845 1.00 98.25 187 VAL A C 1
ATOM 1457 O O . VAL A 1 187 ? -4.861 -5.280 2.869 1.00 98.25 187 VAL A O 1
ATOM 1460 N N . PHE A 1 188 ? -5.732 -3.392 3.729 1.00 98.62 188 PHE A N 1
ATOM 1461 C CA . PHE A 1 188 ? -6.501 -4.093 4.751 1.00 98.62 188 PHE A CA 1
ATOM 1462 C C . PHE A 1 188 ? -7.788 -3.369 5.118 1.00 98.62 188 PHE A C 1
ATOM 1464 O O . PHE A 1 188 ? -7.846 -2.146 5.100 1.00 98.62 188 PHE A O 1
ATOM 1471 N N . ARG A 1 189 ? -8.812 -4.145 5.464 1.00 98.56 189 ARG A N 1
ATOM 1472 C CA . ARG A 1 189 ? -10.087 -3.650 5.973 1.00 98.56 189 ARG A CA 1
ATOM 1473 C C . ARG A 1 189 ? -10.228 -4.014 7.437 1.00 98.56 189 ARG A C 1
ATOM 1475 O O . ARG A 1 189 ? -9.824 -5.111 7.822 1.00 98.56 189 ARG A O 1
ATOM 1482 N N . PHE A 1 190 ? -10.786 -3.104 8.223 1.00 98.31 190 PHE A N 1
ATOM 1483 C CA . PHE A 1 190 ? -11.006 -3.304 9.648 1.00 98.31 190 PHE A CA 1
ATOM 1484 C C . PHE A 1 190 ? -12.201 -2.480 10.160 1.00 98.31 190 PHE A C 1
ATOM 1486 O O . PHE A 1 190 ? -12.501 -1.427 9.584 1.00 98.31 190 PHE A O 1
ATOM 1493 N N . PRO A 1 191 ? -12.868 -2.931 11.240 1.00 97.50 191 PRO A N 1
ATOM 1494 C CA . PRO A 1 191 ? -13.786 -2.096 12.006 1.00 97.50 191 PRO A CA 1
ATOM 1495 C C . PRO A 1 191 ? -12.990 -1.099 12.863 1.00 97.50 191 PRO A C 1
ATOM 1497 O O . PRO A 1 191 ? -12.145 -1.493 13.675 1.00 97.50 191 PRO A O 1
ATOM 1500 N N . ILE A 1 192 ? -13.252 0.197 12.697 1.00 97.81 192 ILE A N 1
ATOM 1501 C CA . ILE A 1 192 ? -12.636 1.252 13.511 1.00 97.81 192 ILE A CA 1
ATOM 1502 C C . ILE A 1 192 ? -13.032 1.043 14.978 1.00 97.81 192 ILE A C 1
ATOM 1504 O O . ILE A 1 192 ? -14.185 0.748 15.284 1.00 97.81 192 ILE A O 1
ATOM 1508 N N . GLY A 1 193 ? -12.055 1.120 15.886 1.00 97.19 193 GLY A N 1
ATOM 1509 C CA . GLY A 1 193 ? -12.252 0.886 17.319 1.00 97.19 193 GLY A CA 1
ATOM 1510 C C . GLY A 1 193 ? -12.403 -0.582 17.740 1.00 97.19 193 GLY A C 1
ATOM 1511 O O . GLY A 1 193 ? -12.230 -0.894 18.919 1.00 97.19 193 GLY A O 1
ATOM 1512 N N . GLY A 1 194 ? -12.632 -1.514 16.805 1.00 96.69 194 GLY A N 1
ATOM 1513 C CA . GLY A 1 194 ? -12.900 -2.928 17.113 1.00 96.69 194 GLY A CA 1
ATOM 1514 C C . GLY A 1 194 ? -11.715 -3.698 17.714 1.00 96.69 194 GLY A C 1
ATOM 1515 O O . GLY A 1 194 ? -11.898 -4.744 18.338 1.00 96.69 194 GLY A O 1
ATOM 1516 N N . HIS A 1 195 ? -10.492 -3.175 17.571 1.00 97.38 195 HIS A N 1
ATOM 1517 C CA . HIS A 1 195 ? -9.261 -3.816 18.048 1.00 97.38 195 HIS A CA 1
ATOM 1518 C C . HIS A 1 195 ? -8.367 -2.888 18.897 1.00 97.38 195 HIS A C 1
ATOM 1520 O O . HIS A 1 195 ? -7.149 -3.070 18.920 1.00 97.38 195 HIS A O 1
ATOM 1526 N N . ALA A 1 196 ? -8.975 -1.955 19.649 1.00 97.75 196 ALA A N 1
ATOM 1527 C CA . ALA A 1 196 ? -8.311 -0.995 20.556 1.00 97.75 196 ALA A CA 1
ATOM 1528 C C . ALA A 1 196 ? -7.193 -1.599 21.424 1.00 97.75 196 ALA A C 1
ATOM 1530 O O . ALA A 1 196 ? -6.094 -1.045 21.531 1.00 97.75 196 ALA A O 1
ATOM 1531 N N . TYR A 1 197 ? -7.441 -2.798 21.959 1.00 98.19 197 TYR A N 1
ATOM 1532 C CA . TYR A 1 197 ? -6.501 -3.528 22.809 1.00 98.19 197 TYR A CA 1
ATOM 1533 C C . TYR A 1 197 ? -5.133 -3.766 22.145 1.00 98.19 197 TYR A C 1
ATOM 1535 O O . TYR A 1 197 ? -4.133 -3.944 22.835 1.00 98.19 197 TYR A O 1
ATOM 1543 N N . MET A 1 198 ? -5.044 -3.791 20.809 1.00 98.12 198 MET A N 1
ATOM 1544 C CA . MET A 1 198 ? -3.762 -3.944 20.119 1.00 98.12 198 MET A CA 1
ATOM 1545 C C . MET A 1 198 ? -2.868 -2.721 20.321 1.00 98.12 198 MET A C 1
ATOM 1547 O O . MET A 1 198 ? -1.667 -2.873 20.554 1.00 98.12 198 MET A O 1
ATOM 1551 N N . LEU A 1 199 ? -3.431 -1.518 20.242 1.00 98.38 199 LEU A N 1
ATOM 1552 C CA . LEU A 1 199 ? -2.675 -0.298 20.495 1.00 98.38 199 LEU A CA 1
ATOM 1553 C C . LEU A 1 199 ? -2.368 -0.148 21.990 1.00 98.38 199 LEU A C 1
ATOM 1555 O O . LEU A 1 199 ? -1.246 0.196 22.344 1.00 98.38 199 LEU A O 1
ATOM 1559 N N . GLU A 1 200 ? -3.320 -0.482 22.863 1.00 98.31 200 GLU A N 1
ATOM 1560 C CA . GLU A 1 200 ? -3.134 -0.470 24.324 1.00 98.31 200 GLU A CA 1
ATOM 1561 C C . GLU A 1 200 ? -1.995 -1.399 24.764 1.00 98.31 200 GLU A C 1
ATOM 1563 O O . GLU A 1 200 ? -1.090 -0.973 25.478 1.00 98.31 200 GLU A O 1
ATOM 1568 N N . ASN A 1 201 ? -1.974 -2.639 24.264 1.00 98.31 201 ASN A N 1
ATOM 1569 C CA . ASN A 1 201 ? -0.897 -3.589 24.540 1.00 98.31 201 ASN A CA 1
ATOM 1570 C C . ASN A 1 201 ? 0.457 -3.063 24.050 1.00 98.31 201 ASN A C 1
ATOM 1572 O O . ASN A 1 201 ? 1.447 -3.160 24.772 1.00 98.31 201 ASN A O 1
ATOM 1576 N N . LEU A 1 202 ? 0.506 -2.492 22.838 1.00 98.44 202 LEU A N 1
ATOM 1577 C CA . LEU A 1 202 ? 1.735 -1.915 22.290 1.00 98.44 202 LEU A CA 1
ATOM 1578 C C . LEU A 1 202 ? 2.240 -0.748 23.143 1.00 98.44 202 LEU A C 1
ATOM 1580 O O . LEU A 1 202 ? 3.444 -0.624 23.328 1.00 98.44 202 LEU A O 1
ATOM 1584 N N . ARG A 1 203 ? 1.343 0.085 23.675 1.00 98.25 203 ARG A N 1
ATOM 1585 C CA . ARG A 1 203 ? 1.708 1.185 24.577 1.00 98.25 203 ARG A CA 1
ATOM 1586 C C . ARG A 1 203 ? 2.215 0.678 25.927 1.00 98.25 203 ARG A C 1
ATOM 1588 O O . ARG A 1 203 ? 3.146 1.260 26.470 1.00 98.25 203 ARG A O 1
ATOM 1595 N N . ALA A 1 204 ? 1.639 -0.410 26.439 1.00 98.31 204 ALA A N 1
ATOM 1596 C CA . ALA A 1 204 ? 2.039 -1.013 27.707 1.00 98.31 204 ALA A CA 1
ATOM 1597 C C . ALA A 1 204 ? 3.413 -1.710 27.649 1.00 98.31 204 ALA A C 1
ATOM 1599 O O . ALA A 1 204 ? 4.154 -1.672 28.627 1.00 98.31 204 ALA A O 1
ATOM 1600 N N . ASP A 1 205 ? 3.769 -2.331 26.518 1.00 98.06 205 ASP A N 1
ATOM 1601 C CA . ASP A 1 205 ? 5.066 -2.996 26.320 1.00 98.06 205 ASP A CA 1
ATOM 1602 C C . ASP A 1 205 ? 5.585 -2.813 24.885 1.00 98.06 205 ASP A C 1
ATOM 1604 O O . ASP A 1 205 ? 5.646 -3.745 24.071 1.00 98.06 205 ASP A O 1
ATOM 1608 N N . SER A 1 206 ? 5.967 -1.578 24.549 1.00 97.69 206 SER A N 1
ATOM 1609 C CA . SER A 1 206 ? 6.405 -1.251 23.189 1.00 97.69 206 SER A CA 1
ATOM 1610 C C . SER A 1 206 ? 7.696 -1.973 22.814 1.00 97.69 206 SER A C 1
ATOM 1612 O O . SER A 1 206 ? 7.841 -2.446 21.684 1.00 97.69 206 SER A O 1
ATOM 1614 N N . VAL A 1 207 ? 8.631 -2.120 23.757 1.00 97.94 207 VAL A N 1
ATOM 1615 C CA . VAL A 1 207 ? 9.926 -2.771 23.530 1.00 97.94 207 VAL A CA 1
ATOM 1616 C C . VAL A 1 207 ? 9.750 -4.273 23.324 1.00 97.94 207 VAL A C 1
ATOM 1618 O O . VAL A 1 207 ? 10.247 -4.803 22.327 1.00 97.94 207 VAL A O 1
ATOM 1621 N N . GLY A 1 208 ? 9.037 -4.965 24.214 1.00 98.31 208 GLY A N 1
ATOM 1622 C CA . GLY A 1 208 ? 8.844 -6.409 24.127 1.00 98.31 208 GLY A CA 1
ATOM 1623 C C . GLY A 1 208 ? 8.050 -6.806 22.887 1.00 98.31 208 GLY A C 1
ATOM 1624 O O . GLY A 1 208 ? 8.491 -7.668 22.118 1.00 98.31 208 GLY A O 1
ATOM 1625 N N . ILE A 1 209 ? 6.933 -6.125 22.611 1.00 98.19 209 ILE A N 1
ATOM 1626 C CA . ILE A 1 209 ? 6.090 -6.405 21.439 1.00 98.19 209 ILE A CA 1
ATOM 1627 C C . ILE A 1 209 ? 6.839 -6.110 20.141 1.00 98.19 209 ILE A C 1
ATOM 1629 O O . ILE A 1 209 ? 6.876 -6.958 19.240 1.00 98.19 209 ILE A O 1
ATOM 1633 N N . SER A 1 210 ? 7.471 -4.940 20.028 1.00 97.94 210 SER A N 1
ATOM 1634 C CA . SER A 1 210 ? 8.145 -4.559 18.786 1.00 97.94 210 SER A CA 1
ATOM 1635 C C . SER A 1 210 ? 9.350 -5.453 18.481 1.00 97.94 210 SER A C 1
ATOM 1637 O O . SER A 1 210 ? 9.527 -5.876 17.335 1.00 97.94 210 SER A O 1
ATOM 1639 N N . ARG A 1 211 ? 10.125 -5.858 19.497 1.00 97.44 211 ARG A N 1
ATOM 1640 C CA . ARG A 1 211 ? 11.236 -6.809 19.325 1.00 97.44 211 ARG A CA 1
ATOM 1641 C C . ARG A 1 211 ? 10.752 -8.213 18.985 1.00 97.44 211 ARG A C 1
ATOM 1643 O O . ARG A 1 211 ? 11.346 -8.845 18.109 1.00 97.44 211 ARG A O 1
ATOM 1650 N N . LYS A 1 212 ? 9.669 -8.680 19.616 1.00 97.50 212 LYS A N 1
ATOM 1651 C CA . LYS A 1 212 ? 9.065 -9.992 19.343 1.00 97.50 212 LYS A CA 1
ATOM 1652 C C . LYS A 1 212 ? 8.582 -10.105 17.900 1.00 97.50 212 LYS A C 1
ATOM 1654 O O . LYS A 1 212 ? 8.907 -11.074 17.219 1.00 97.50 212 LYS A O 1
ATOM 1659 N N . TYR A 1 213 ? 7.809 -9.130 17.424 1.00 96.38 213 TYR A N 1
ATOM 1660 C CA . TYR A 1 213 ? 7.179 -9.221 16.103 1.00 96.38 213 TYR A CA 1
ATOM 1661 C C . TYR A 1 213 ? 8.027 -8.638 14.975 1.00 96.38 213 TYR A C 1
ATOM 1663 O O . TYR A 1 213 ? 7.832 -9.017 13.816 1.00 96.38 213 TYR A O 1
ATOM 1671 N N . ARG A 1 214 ? 8.994 -7.771 15.298 1.00 96.00 214 ARG A N 1
ATOM 1672 C CA . ARG A 1 214 ? 9.901 -7.048 14.390 1.00 96.00 214 ARG A CA 1
ATOM 1673 C C . ARG A 1 214 ? 9.210 -6.072 13.445 1.00 96.00 214 ARG A C 1
ATOM 1675 O O . ARG A 1 214 ? 9.695 -4.966 13.309 1.00 96.00 214 ARG A O 1
ATOM 1682 N N . PHE A 1 215 ? 8.116 -6.466 12.806 1.00 95.44 215 PHE A N 1
ATOM 1683 C CA . PHE A 1 215 ? 7.319 -5.661 11.885 1.00 95.44 215 PHE A CA 1
ATOM 1684 C C . PHE A 1 215 ? 5.884 -5.564 12.396 1.00 95.44 215 PHE A C 1
ATOM 1686 O O . PHE A 1 215 ? 5.331 -6.548 12.892 1.00 95.44 215 PHE A O 1
ATOM 1693 N N . GLU A 1 216 ? 5.247 -4.416 12.195 1.00 96.12 216 GLU A N 1
ATOM 1694 C CA . GLU A 1 216 ? 3.879 -4.167 12.645 1.00 96.12 216 GLU A CA 1
ATOM 1695 C C . GLU A 1 216 ? 2.876 -5.125 11.986 1.00 96.12 216 GLU A C 1
ATOM 1697 O O . GLU A 1 216 ? 1.956 -5.599 12.637 1.00 96.12 216 GLU A O 1
ATOM 1702 N N . GLN A 1 217 ? 3.095 -5.528 10.731 1.00 95.44 217 GLN A N 1
ATOM 1703 C CA . GLN A 1 217 ? 2.240 -6.513 10.056 1.00 95.44 217 GLN A CA 1
ATOM 1704 C C . GLN A 1 217 ? 2.276 -7.904 10.717 1.00 95.44 217 GLN A C 1
ATOM 1706 O O . GLN A 1 217 ? 1.276 -8.626 10.725 1.00 95.44 217 GLN A O 1
ATOM 1711 N N . ASN A 1 218 ? 3.411 -8.286 11.318 1.00 96.00 218 ASN A N 1
ATOM 1712 C CA . ASN A 1 218 ? 3.501 -9.522 12.095 1.00 96.00 218 ASN A CA 1
ATOM 1713 C C . ASN A 1 218 ? 2.741 -9.369 13.410 1.00 96.00 218 ASN A C 1
ATOM 1715 O O . ASN A 1 218 ? 2.104 -10.324 13.848 1.00 96.00 218 ASN A O 1
ATOM 1719 N N . TYR A 1 219 ? 2.775 -8.177 14.011 1.00 97.19 219 TYR A N 1
ATOM 1720 C CA . TYR A 1 219 ? 1.954 -7.881 15.175 1.00 97.19 219 TYR A CA 1
ATOM 1721 C C . TYR A 1 219 ? 0.464 -7.961 14.832 1.00 97.19 219 TYR A C 1
ATOM 1723 O O . TYR A 1 219 ? -0.268 -8.637 15.539 1.00 97.19 219 TYR A O 1
ATOM 1731 N N . VAL A 1 220 ? 0.033 -7.416 13.691 1.00 97.25 220 VAL A N 1
ATOM 1732 C CA . VAL A 1 220 ? -1.349 -7.553 13.197 1.00 97.25 220 VAL A CA 1
ATOM 1733 C C . VAL A 1 220 ? -1.735 -9.015 12.984 1.00 97.25 220 VAL A C 1
ATOM 1735 O O . VAL A 1 220 ? -2.768 -9.455 13.477 1.00 97.25 220 VAL A O 1
ATOM 1738 N N . THR A 1 221 ? -0.870 -9.796 12.332 1.00 96.50 221 THR A N 1
ATOM 1739 C CA . THR A 1 221 ? -1.116 -11.224 12.059 1.00 96.50 221 THR A CA 1
ATOM 1740 C C . THR A 1 221 ? -1.464 -12.017 13.324 1.00 96.50 221 THR A C 1
ATOM 1742 O O . THR A 1 221 ? -2.310 -12.903 13.265 1.00 96.50 221 THR A O 1
ATOM 1745 N N . HIS A 1 222 ? -0.810 -11.717 14.453 1.00 95.88 222 HIS A N 1
ATOM 1746 C CA . HIS A 1 222 ? -0.961 -12.476 15.703 1.00 95.88 222 HIS A CA 1
ATOM 1747 C C . HIS A 1 222 ? -1.802 -11.756 16.768 1.00 95.88 222 HIS A C 1
ATOM 1749 O O . HIS A 1 222 ? -2.234 -12.387 17.727 1.00 95.88 222 HIS A O 1
ATOM 1755 N N . GLY A 1 223 ? -1.988 -10.442 16.641 1.00 96.00 223 GLY A N 1
ATOM 1756 C CA . GLY A 1 223 ? -2.661 -9.593 17.623 1.00 96.00 223 GLY A CA 1
ATOM 1757 C C . GLY A 1 223 ? -4.168 -9.492 17.411 1.00 96.00 223 GLY A C 1
ATOM 1758 O O . GLY A 1 223 ? -4.900 -9.247 18.368 1.00 96.00 223 GLY A O 1
ATOM 1759 N N . VAL A 1 224 ? -4.664 -9.716 16.193 1.00 97.38 224 VAL A N 1
ATOM 1760 C CA . VAL A 1 224 ? -6.108 -9.751 15.923 1.00 97.38 224 VAL A CA 1
ATOM 1761 C C . VAL A 1 224 ? -6.720 -10.998 16.575 1.00 97.38 224 VAL A C 1
ATOM 1763 O O . VAL A 1 224 ? -6.401 -12.130 16.210 1.00 97.38 224 VAL A O 1
ATOM 1766 N N . LYS A 1 225 ? -7.613 -10.798 17.551 1.00 95.50 225 LYS A N 1
ATOM 1767 C CA . LYS A 1 225 ? -8.395 -11.860 18.197 1.00 95.50 225 LYS A CA 1
ATOM 1768 C C . LYS A 1 225 ? -9.311 -12.492 17.150 1.00 95.50 225 LYS A C 1
ATOM 1770 O O . LYS A 1 225 ? -9.933 -11.779 16.376 1.00 95.50 225 LYS A O 1
ATOM 1775 N N . GLY A 1 226 ? -9.363 -13.821 17.108 1.00 93.00 226 GLY A N 1
ATOM 1776 C CA . GLY A 1 226 ? -10.037 -14.556 16.027 1.00 93.00 226 GLY A CA 1
ATOM 1777 C C . GLY A 1 226 ? -9.200 -14.706 14.748 1.00 93.00 226 GLY A C 1
ATOM 1778 O O . GLY A 1 226 ? -9.557 -15.500 13.882 1.00 93.00 226 GLY A O 1
ATOM 1779 N N . GLY A 1 227 ? -8.045 -14.034 14.669 1.00 96.12 227 GLY A N 1
ATOM 1780 C CA . GLY A 1 227 ? -7.117 -14.103 13.545 1.00 96.12 227 GLY A CA 1
ATOM 1781 C C . GLY A 1 227 ? -7.500 -13.198 12.374 1.00 96.12 227 GLY A C 1
ATOM 1782 O O . GLY A 1 227 ? -8.646 -12.792 12.205 1.00 96.12 227 GLY A O 1
ATOM 1783 N N . VAL A 1 228 ? -6.507 -12.886 11.541 1.00 97.06 228 VAL A N 1
ATOM 1784 C CA . VAL A 1 228 ? -6.729 -12.156 10.287 1.00 97.06 228 VAL A CA 1
ATOM 1785 C C . VAL A 1 228 ? -7.304 -13.076 9.213 1.00 97.06 228 VAL A C 1
ATOM 1787 O O . VAL A 1 228 ? -6.890 -14.231 9.066 1.00 97.06 228 VAL A O 1
ATOM 1790 N N . LYS A 1 229 ? -8.205 -12.535 8.396 1.00 97.56 229 LYS A N 1
ATOM 1791 C CA . LYS A 1 229 ? -8.618 -13.145 7.131 1.00 97.56 229 LYS A CA 1
ATOM 1792 C C . LYS A 1 229 ? -7.805 -12.556 5.982 1.00 97.56 229 LYS A C 1
ATOM 1794 O O . LYS A 1 229 ? -7.159 -11.517 6.108 1.00 97.56 229 LYS A O 1
ATOM 1799 N N . PHE A 1 230 ? -7.828 -13.236 4.843 1.00 97.50 230 PHE A N 1
ATOM 1800 C CA . PHE A 1 230 ? -7.145 -12.782 3.636 1.00 97.50 230 PHE A CA 1
ATOM 1801 C C . PHE A 1 230 ? -8.154 -12.483 2.539 1.00 97.50 230 PHE A C 1
ATOM 1803 O O . PHE A 1 230 ? -9.164 -13.181 2.420 1.00 97.50 230 PHE A O 1
ATOM 1810 N N . TRP A 1 231 ? -7.840 -11.482 1.718 1.00 98.00 231 TRP A N 1
ATOM 1811 C CA . TRP A 1 231 ? -8.556 -11.250 0.467 1.00 98.00 231 TRP A CA 1
ATOM 1812 C C . TRP A 1 231 ? -8.528 -12.503 -0.419 1.00 98.00 231 TRP A C 1
ATOM 1814 O O . TRP A 1 231 ? -7.580 -13.299 -0.311 1.00 98.00 231 TRP A O 1
ATOM 1824 N N . PRO A 1 232 ? -9.518 -12.671 -1.319 1.00 97.56 232 PRO A N 1
ATOM 1825 C CA . PRO A 1 232 ? -9.423 -13.646 -2.393 1.00 97.56 232 PRO A CA 1
ATOM 1826 C C . PRO A 1 232 ? -8.061 -13.543 -3.073 1.00 97.56 232 PRO A C 1
ATOM 1828 O O . PRO A 1 232 ? -7.555 -12.446 -3.323 1.00 97.56 232 PRO A O 1
ATOM 1831 N N . GLU A 1 233 ? -7.453 -14.698 -3.328 1.00 94.75 233 GLU A N 1
ATOM 1832 C CA . GLU A 1 233 ? -6.035 -14.785 -3.670 1.00 94.75 233 GLU A CA 1
ATOM 1833 C C . GLU A 1 233 ? -5.659 -13.935 -4.888 1.00 94.75 233 GLU A C 1
ATOM 1835 O O . GLU A 1 233 ? -4.547 -13.405 -4.965 1.00 94.75 233 GLU A O 1
ATOM 1840 N N . ASP A 1 234 ? -6.587 -13.788 -5.829 1.00 96.69 234 ASP A N 1
ATOM 1841 C CA . ASP A 1 234 ? -6.354 -13.063 -7.067 1.00 96.69 234 ASP A CA 1
ATOM 1842 C C . ASP A 1 234 ? -6.428 -11.552 -6.937 1.00 96.69 234 ASP A C 1
ATOM 1844 O O . ASP A 1 234 ? -5.742 -10.875 -7.691 1.00 96.69 234 ASP A O 1
ATOM 1848 N N . TRP A 1 235 ? -7.139 -11.017 -5.944 1.00 98.25 235 TRP A N 1
ATOM 1849 C CA . TRP A 1 235 ? -7.418 -9.585 -5.866 1.00 98.25 235 TRP A CA 1
ATOM 1850 C C . TRP A 1 235 ? -6.177 -8.746 -5.574 1.00 98.25 235 TRP A C 1
ATOM 1852 O O . TRP A 1 235 ? -5.957 -7.735 -6.242 1.00 98.25 235 TRP A O 1
ATOM 1862 N N . THR A 1 236 ? -5.349 -9.170 -4.612 1.00 97.69 236 THR A N 1
ATOM 1863 C CA . THR A 1 236 ? -4.155 -8.417 -4.204 1.00 97.69 236 THR A CA 1
ATOM 1864 C C . THR A 1 236 ? -2.880 -9.183 -4.519 1.00 97.69 236 THR A C 1
ATOM 1866 O O . THR A 1 236 ? -2.518 -10.143 -3.830 1.00 97.69 236 THR A O 1
ATOM 1869 N N . LYS A 1 237 ? -2.134 -8.712 -5.520 1.00 97.62 237 LYS A N 1
ATOM 1870 C CA . LYS A 1 237 ? -0.863 -9.321 -5.922 1.00 97.62 237 LYS A CA 1
ATOM 1871 C C . LYS A 1 237 ? 0.324 -8.434 -5.555 1.00 97.62 237 LYS A C 1
ATOM 1873 O O . LYS A 1 237 ? 0.242 -7.217 -5.431 1.00 97.62 237 LYS A O 1
ATOM 1878 N N . HIS A 1 238 ? 1.469 -9.075 -5.370 1.00 97.12 238 HIS A N 1
ATOM 1879 C CA . HIS A 1 238 ? 2.753 -8.408 -5.167 1.00 97.12 238 HIS A CA 1
ATOM 1880 C C . HIS A 1 238 ? 3.470 -8.213 -6.510 1.00 97.12 238 HIS A C 1
ATOM 1882 O O . HIS A 1 238 ? 3.727 -9.197 -7.206 1.00 97.12 238 HIS A O 1
ATOM 1888 N N . PHE A 1 239 ? 3.905 -6.984 -6.817 1.00 97.69 239 PHE A N 1
ATOM 1889 C CA . PHE A 1 239 ? 4.549 -6.634 -8.093 1.00 97.69 239 PHE A CA 1
ATOM 1890 C C . PHE A 1 239 ? 5.749 -7.528 -8.462 1.00 97.69 239 PHE A C 1
ATOM 1892 O O . PHE A 1 239 ? 5.763 -8.200 -9.494 1.00 97.69 239 PHE A O 1
ATOM 1899 N N . ARG A 1 240 ? 6.767 -7.594 -7.591 1.00 95.31 240 ARG A N 1
ATOM 1900 C CA . ARG A 1 240 ? 7.987 -8.387 -7.843 1.00 95.31 240 ARG A CA 1
ATOM 1901 C C . ARG A 1 240 ? 7.745 -9.890 -7.973 1.00 95.31 240 ARG A C 1
ATOM 1903 O O . ARG A 1 240 ? 8.529 -10.547 -8.653 1.00 95.31 240 ARG A O 1
ATOM 1910 N N . VAL A 1 241 ? 6.731 -10.413 -7.286 1.00 94.62 241 VAL A N 1
ATOM 1911 C CA . VAL A 1 241 ? 6.432 -11.851 -7.244 1.00 94.62 241 VAL A CA 1
ATOM 1912 C C . VAL A 1 241 ? 5.584 -12.258 -8.448 1.00 94.62 241 VAL A C 1
ATOM 1914 O O . VAL A 1 241 ? 5.911 -13.239 -9.106 1.00 94.62 241 VAL A O 1
ATOM 1917 N N . HIS A 1 242 ? 4.550 -11.482 -8.784 1.00 96.69 242 HIS A N 1
ATOM 1918 C CA . HIS A 1 242 ? 3.540 -11.899 -9.764 1.00 96.69 242 HIS A CA 1
ATOM 1919 C C . HIS A 1 242 ? 3.654 -11.186 -11.112 1.00 96.69 242 HIS A C 1
ATOM 1921 O O . HIS A 1 242 ? 3.354 -11.787 -12.138 1.00 96.69 242 HIS A O 1
ATOM 1927 N N . CYS A 1 243 ? 4.113 -9.933 -11.149 1.00 97.56 243 CYS A N 1
ATOM 1928 C CA . CYS A 1 243 ? 4.143 -9.157 -12.392 1.00 97.56 243 CYS A CA 1
ATOM 1929 C C . CYS A 1 243 ? 5.444 -9.377 -13.173 1.00 97.56 243 CYS A C 1
ATOM 1931 O O . CYS A 1 243 ? 5.432 -9.588 -14.389 1.00 97.56 243 CYS A O 1
ATOM 1933 N N . MET A 1 244 ? 6.583 -9.348 -12.472 1.00 94.75 244 MET A N 1
ATOM 1934 C CA . MET A 1 244 ? 7.914 -9.294 -13.096 1.00 94.75 244 MET A CA 1
ATOM 1935 C C . MET A 1 244 ? 8.383 -10.603 -13.750 1.00 94.75 244 MET A C 1
ATOM 1937 O O . MET A 1 244 ? 9.258 -10.571 -14.610 1.00 94.75 244 MET A O 1
ATOM 1941 N N . GLY A 1 245 ? 7.863 -11.755 -13.319 1.00 91.31 245 GLY A N 1
ATOM 1942 C CA . GLY A 1 245 ? 8.424 -13.058 -13.689 1.00 91.31 245 GLY A CA 1
ATOM 1943 C C . GLY A 1 245 ? 9.818 -13.321 -13.094 1.00 91.31 245 GLY A C 1
ATOM 1944 O O . GLY A 1 245 ? 10.317 -12.584 -12.227 1.00 91.31 245 GLY A O 1
ATOM 1945 N N . THR A 1 246 ? 10.460 -14.393 -13.561 1.00 91.69 246 THR A N 1
ATOM 1946 C CA . THR A 1 246 ? 11.807 -14.797 -13.130 1.00 91.69 246 THR A CA 1
ATOM 1947 C C . THR A 1 246 ? 12.870 -13.822 -13.641 1.00 91.69 246 THR A C 1
ATOM 1949 O O . THR A 1 246 ? 12.607 -12.983 -14.502 1.00 91.69 246 THR A O 1
ATOM 1952 N N . ALA A 1 247 ? 14.094 -13.908 -13.109 1.00 89.38 247 ALA A N 1
ATOM 1953 C CA . ALA A 1 247 ? 15.181 -13.006 -13.501 1.00 89.38 247 ALA A CA 1
ATOM 1954 C C . ALA A 1 247 ? 15.455 -13.023 -15.017 1.00 89.38 247 ALA A C 1
ATOM 1956 O O . ALA A 1 247 ? 15.699 -11.971 -15.594 1.00 89.38 247 ALA A O 1
ATOM 1957 N N . LEU A 1 248 ? 15.363 -14.194 -15.656 1.00 90.12 248 LEU A N 1
ATOM 1958 C CA . LEU A 1 248 ? 15.596 -14.344 -17.094 1.00 90.12 248 LEU A CA 1
ATOM 1959 C C . LEU A 1 248 ? 14.442 -13.774 -17.919 1.00 90.12 248 LEU A C 1
ATOM 1961 O O . LEU A 1 248 ? 14.675 -13.020 -18.858 1.00 90.12 248 LEU A O 1
ATOM 1965 N N . THR A 1 249 ? 13.191 -14.059 -17.544 1.00 93.62 249 THR A N 1
ATOM 1966 C CA . THR A 1 249 ? 12.027 -13.612 -18.328 1.00 93.62 249 THR A CA 1
ATOM 1967 C C . THR A 1 249 ? 11.894 -12.090 -18.388 1.00 93.62 249 THR A C 1
ATOM 1969 O O . THR A 1 249 ? 11.344 -11.571 -19.353 1.00 93.62 249 THR A O 1
ATOM 1972 N N . ARG A 1 250 ? 12.446 -11.363 -17.405 1.00 95.06 250 ARG A N 1
ATOM 1973 C CA . ARG A 1 250 ? 12.466 -9.886 -17.376 1.00 95.06 250 ARG A CA 1
ATOM 1974 C C . ARG A 1 250 ? 13.185 -9.267 -18.574 1.00 95.06 250 ARG A C 1
ATOM 1976 O O . ARG A 1 250 ? 12.896 -8.127 -18.916 1.00 95.06 250 ARG A O 1
ATOM 1983 N N . TYR A 1 251 ? 14.099 -9.995 -19.215 1.00 95.44 251 TYR A N 1
ATOM 1984 C CA . TYR A 1 251 ? 14.805 -9.536 -20.417 1.00 95.44 251 TYR A CA 1
ATOM 1985 C C . TYR A 1 251 ? 13.992 -9.708 -21.702 1.00 95.44 251 TYR A C 1
ATOM 1987 O O . TYR A 1 251 ? 14.311 -9.073 -22.700 1.00 95.44 251 TYR A O 1
ATOM 1995 N N . PHE A 1 252 ? 12.941 -10.530 -21.670 1.00 95.56 252 PHE A N 1
ATOM 1996 C CA . PHE A 1 252 ? 12.157 -10.894 -22.853 1.00 95.56 252 PHE A CA 1
ATOM 1997 C C . PHE A 1 252 ? 10.738 -10.332 -22.838 1.00 95.56 252 PHE A C 1
ATOM 1999 O O . PHE A 1 252 ? 10.140 -10.180 -23.895 1.00 95.56 252 PHE A O 1
ATOM 2006 N N . ARG A 1 253 ? 10.192 -10.001 -21.661 1.00 95.00 253 ARG A N 1
ATOM 2007 C CA . ARG A 1 253 ? 8.867 -9.381 -21.545 1.00 95.00 253 ARG A CA 1
ATOM 2008 C C . ARG A 1 253 ? 8.783 -8.321 -20.442 1.00 95.00 253 ARG A C 1
ATOM 2010 O O . ARG A 1 253 ? 9.472 -8.454 -19.421 1.00 95.00 253 ARG A O 1
ATOM 2017 N N . PRO A 1 254 ? 7.886 -7.332 -20.587 1.00 96.56 254 PRO A N 1
ATOM 2018 C CA . PRO A 1 254 ? 7.562 -6.409 -19.513 1.00 96.56 254 PRO A CA 1
ATOM 2019 C C . PRO A 1 254 ? 6.797 -7.081 -18.361 1.00 96.56 254 PRO A C 1
ATOM 2021 O O . PRO A 1 254 ? 6.285 -8.205 -18.496 1.00 96.56 254 PRO A O 1
ATOM 2024 N N . PRO A 1 255 ? 6.731 -6.417 -17.189 1.00 97.50 255 PRO A N 1
ATOM 2025 C CA . PRO A 1 255 ? 5.837 -6.819 -16.113 1.00 97.50 255 PRO A CA 1
ATOM 2026 C C . PRO A 1 255 ? 4.379 -6.810 -16.582 1.00 97.50 255 PRO A C 1
ATOM 2028 O O . PRO A 1 255 ? 3.963 -5.876 -17.258 1.00 97.50 255 PRO A O 1
ATOM 2031 N N . VAL A 1 256 ? 3.591 -7.804 -16.177 1.00 97.56 256 VAL A N 1
ATOM 2032 C CA . VAL A 1 256 ? 2.177 -7.944 -16.578 1.00 97.56 256 VAL A CA 1
ATOM 2033 C C . VAL A 1 256 ? 1.245 -7.851 -15.375 1.00 97.56 256 VAL A C 1
ATOM 2035 O O . VAL A 1 256 ? 1.648 -8.185 -14.258 1.00 97.56 256 VAL A O 1
ATOM 2038 N N . VAL A 1 257 ? -0.001 -7.439 -15.600 1.00 98.31 257 VAL A N 1
ATOM 2039 C CA . VAL A 1 257 ? -1.063 -7.528 -14.590 1.00 98.31 257 VAL A CA 1
ATOM 2040 C C . VAL A 1 257 ? -1.571 -8.976 -14.543 1.00 98.31 257 VAL A C 1
ATOM 2042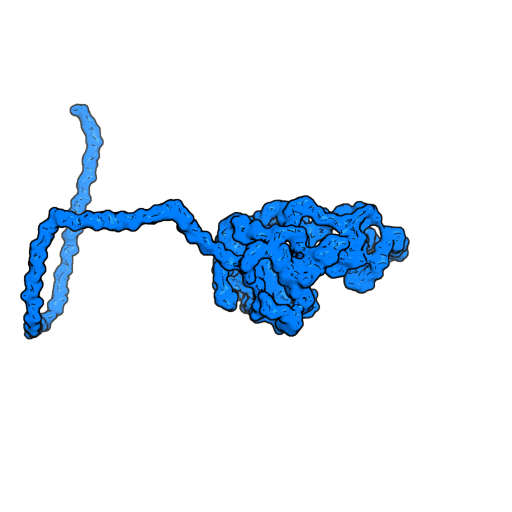 O O . VAL A 1 257 ? -2.009 -9.494 -15.571 1.00 98.31 257 VAL A O 1
ATOM 2045 N N . PRO A 1 258 ? -1.491 -9.676 -13.396 1.00 97.75 258 PRO A N 1
ATOM 2046 C CA . PRO A 1 258 ? -2.051 -11.018 -13.268 1.00 97.75 258 PRO A CA 1
ATOM 2047 C C . PRO A 1 258 ? -3.574 -11.007 -13.438 1.00 97.75 258 PRO A C 1
ATOM 2049 O O . PRO A 1 258 ? -4.247 -10.073 -13.007 1.00 97.75 258 PRO A O 1
ATOM 2052 N N . ARG A 1 259 ? -4.131 -12.072 -14.023 1.00 97.44 259 ARG A N 1
ATOM 2053 C CA . ARG A 1 259 ? -5.584 -12.215 -14.198 1.00 97.44 259 ARG A CA 1
ATOM 2054 C C . ARG A 1 259 ? -6.305 -12.125 -12.848 1.00 97.44 259 ARG A C 1
ATOM 2056 O O . ARG A 1 259 ? -5.881 -12.756 -11.886 1.00 97.44 259 ARG A O 1
ATOM 2063 N N . GLY A 1 260 ? -7.397 -11.362 -12.804 1.00 97.56 260 GLY A N 1
ATOM 2064 C CA . GLY A 1 260 ? -8.224 -11.190 -11.603 1.00 97.56 260 GLY A CA 1
ATOM 2065 C C . GLY A 1 260 ? -7.644 -10.237 -10.552 1.00 97.56 260 GLY A C 1
ATOM 2066 O O . GLY A 1 260 ? -8.287 -10.023 -9.523 1.00 97.56 260 GLY A O 1
ATOM 2067 N N . ALA A 1 261 ? -6.464 -9.656 -10.803 1.00 98.38 261 ALA A N 1
ATOM 2068 C CA . ALA A 1 261 ? -5.894 -8.643 -9.930 1.00 98.38 261 ALA A CA 1
ATOM 2069 C C . ALA A 1 261 ? -6.723 -7.364 -9.949 1.00 98.38 261 ALA A C 1
ATOM 2071 O O . ALA A 1 261 ? -7.100 -6.869 -11.005 1.00 98.38 261 ALA A O 1
ATOM 2072 N N . LYS A 1 262 ? -6.952 -6.828 -8.752 1.00 98.69 262 LYS A N 1
ATOM 2073 C CA . LYS A 1 262 ? -7.621 -5.549 -8.502 1.00 98.69 262 LYS A CA 1
ATO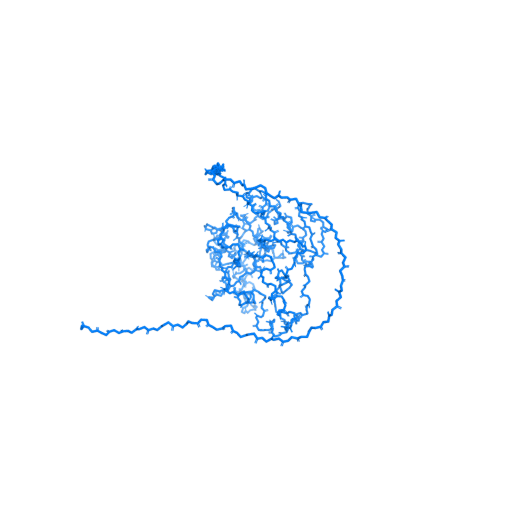M 2074 C C . LYS A 1 262 ? -6.645 -4.513 -7.968 1.00 98.69 262 LYS A C 1
ATOM 2076 O O . LYS A 1 262 ? -6.692 -3.350 -8.354 1.00 98.69 262 LYS A O 1
ATOM 2081 N N . MET A 1 263 ? -5.708 -4.952 -7.128 1.00 98.62 263 MET A N 1
ATOM 2082 C CA . MET A 1 263 ? -4.629 -4.127 -6.599 1.00 98.62 263 MET A CA 1
ATOM 2083 C C . MET A 1 263 ? -3.276 -4.832 -6.705 1.00 98.62 263 MET A C 1
ATOM 2085 O O . MET A 1 263 ? -3.133 -6.016 -6.383 1.00 98.62 263 MET A O 1
ATOM 2089 N N . ILE A 1 264 ? -2.252 -4.075 -7.095 1.00 98.69 264 ILE A N 1
ATOM 2090 C CA . ILE A 1 264 ? -0.857 -4.511 -7.105 1.00 98.69 264 ILE A CA 1
ATOM 2091 C C . ILE A 1 264 ? -0.067 -3.695 -6.083 1.00 98.69 264 ILE A C 1
ATOM 2093 O O . ILE A 1 264 ? 0.073 -2.483 -6.218 1.00 98.69 264 ILE A O 1
ATOM 2097 N N . THR A 1 265 ? 0.490 -4.364 -5.077 1.00 98.12 265 THR A N 1
ATOM 2098 C CA . THR A 1 265 ? 1.319 -3.730 -4.038 1.00 98.12 265 THR A CA 1
ATOM 2099 C C . THR A 1 265 ? 2.791 -3.665 -4.462 1.00 98.12 265 THR A C 1
ATOM 2101 O O . THR A 1 265 ? 3.326 -4.627 -5.040 1.00 98.12 265 THR A O 1
ATOM 2104 N N . PHE A 1 266 ? 3.469 -2.555 -4.140 1.00 97.25 266 PHE A N 1
ATOM 2105 C CA . PHE A 1 266 ? 4.896 -2.329 -4.417 1.00 97.25 266 PHE A CA 1
ATOM 2106 C C . PHE A 1 266 ? 5.729 -2.208 -3.128 1.00 97.25 266 PHE A C 1
ATOM 2108 O O . PHE A 1 266 ? 6.400 -1.196 -2.909 1.00 97.25 266 PHE A O 1
ATOM 2115 N N . PRO A 1 267 ? 5.774 -3.249 -2.272 1.00 92.06 267 PRO A N 1
ATOM 2116 C CA . PRO A 1 267 ? 6.601 -3.194 -1.077 1.00 92.06 267 PRO A CA 1
ATOM 2117 C C . PRO A 1 267 ? 8.091 -3.116 -1.453 1.00 92.06 267 PRO A C 1
ATOM 2119 O O . PRO A 1 267 ? 8.653 -3.980 -2.141 1.00 92.06 267 PRO A O 1
ATOM 2122 N N . GLY A 1 268 ? 8.755 -2.077 -0.950 1.00 91.06 268 GLY A N 1
ATOM 2123 C CA . GLY A 1 268 ? 10.173 -1.826 -1.194 1.00 91.06 268 GLY A CA 1
ATOM 2124 C C . GLY A 1 268 ? 10.440 -1.178 -2.554 1.00 91.06 268 GLY A C 1
ATOM 2125 O O . GLY A 1 268 ? 9.877 -0.135 -2.862 1.00 91.06 268 GLY A O 1
ATOM 2126 N N . ILE A 1 269 ? 11.369 -1.753 -3.326 1.00 92.25 269 ILE A N 1
ATOM 2127 C CA . ILE A 1 269 ? 11.773 -1.251 -4.650 1.00 92.25 269 ILE A CA 1
ATOM 2128 C C . ILE A 1 269 ? 11.631 -2.342 -5.723 1.00 92.25 269 ILE A C 1
ATOM 2130 O O . ILE A 1 269 ? 11.905 -3.510 -5.415 1.00 92.25 269 ILE A O 1
ATOM 2134 N N . PRO A 1 270 ? 11.299 -1.987 -6.977 1.00 95.25 270 PRO A N 1
ATOM 2135 C CA . PRO A 1 270 ? 10.997 -0.630 -7.452 1.00 95.25 270 PRO A CA 1
ATOM 2136 C C . PRO A 1 270 ? 9.654 -0.111 -6.924 1.00 95.25 270 PRO A C 1
ATOM 2138 O O . PRO A 1 270 ? 8.773 -0.904 -6.601 1.00 95.25 270 PRO A O 1
ATOM 2141 N N . LYS A 1 271 ? 9.524 1.214 -6.844 1.00 96.38 271 LYS A N 1
ATOM 2142 C CA . LYS A 1 271 ? 8.251 1.904 -6.592 1.00 96.38 271 LYS A CA 1
ATOM 2143 C C . LYS A 1 271 ? 7.477 2.120 -7.908 1.00 96.38 271 LYS A C 1
ATOM 2145 O O . LYS A 1 271 ? 8.115 2.023 -8.966 1.00 96.38 271 LYS A O 1
ATOM 2150 N N . PRO A 1 272 ? 6.153 2.372 -7.882 1.00 97.50 272 PRO A N 1
ATOM 2151 C CA . PRO A 1 272 ? 5.332 2.486 -9.092 1.00 97.50 272 PRO A CA 1
ATOM 2152 C C . PRO A 1 272 ? 5.895 3.454 -10.144 1.00 97.50 272 PRO A C 1
ATOM 2154 O O . PRO A 1 272 ? 6.042 3.082 -11.307 1.00 97.50 272 PRO A O 1
ATOM 2157 N N . GLU A 1 273 ? 6.340 4.641 -9.735 1.00 96.12 273 GLU A N 1
ATOM 2158 C CA . GLU A 1 273 ? 6.914 5.670 -10.604 1.00 96.12 273 GLU A CA 1
ATOM 2159 C C . GLU A 1 273 ? 8.187 5.210 -11.324 1.00 96.12 273 GLU A C 1
ATOM 2161 O O . GLU A 1 273 ? 8.459 5.624 -12.452 1.00 96.12 273 GLU A O 1
ATOM 2166 N N . ASN A 1 274 ? 8.958 4.321 -10.692 1.00 96.88 274 ASN A N 1
ATOM 2167 C CA . ASN A 1 274 ? 10.168 3.746 -11.270 1.00 96.88 274 ASN A CA 1
ATOM 2168 C C . ASN A 1 274 ? 9.823 2.605 -12.229 1.00 96.88 274 ASN A C 1
ATOM 2170 O O . ASN A 1 274 ? 10.365 2.537 -13.332 1.00 96.88 274 ASN A O 1
ATOM 2174 N N . ALA A 1 275 ? 8.884 1.738 -11.843 1.00 97.38 275 ALA A N 1
ATOM 2175 C CA . ALA A 1 275 ? 8.413 0.648 -12.690 1.00 97.38 275 ALA A CA 1
ATOM 2176 C C . ALA A 1 275 ? 7.773 1.167 -13.990 1.00 97.38 275 ALA A C 1
ATOM 2178 O O . ALA A 1 275 ? 8.075 0.646 -15.067 1.00 97.38 275 ALA A O 1
ATOM 2179 N N . ALA A 1 276 ? 6.989 2.248 -13.910 1.00 97.12 276 ALA A N 1
ATOM 2180 C CA . ALA A 1 276 ? 6.403 2.938 -15.062 1.00 97.12 276 ALA A CA 1
ATOM 2181 C C . ALA A 1 276 ? 7.450 3.504 -16.040 1.00 97.12 276 ALA A C 1
ATOM 2183 O O . ALA A 1 276 ? 7.146 3.748 -17.203 1.00 97.12 276 ALA A O 1
ATOM 2184 N N . GLN A 1 277 ? 8.693 3.696 -15.586 1.00 96.56 277 GLN A N 1
ATOM 2185 C CA . GLN A 1 277 ? 9.819 4.177 -16.395 1.00 96.56 277 GLN A CA 1
ATOM 2186 C C . GLN A 1 277 ? 10.803 3.063 -16.791 1.00 96.56 277 GLN A C 1
ATOM 2188 O O . GLN A 1 277 ? 11.788 3.342 -17.468 1.00 96.56 277 GLN A O 1
ATOM 2193 N N . GLY A 1 278 ? 10.592 1.815 -16.356 1.00 96.00 278 GLY A N 1
ATOM 2194 C CA . GLY A 1 278 ? 11.565 0.735 -16.565 1.00 96.00 278 GLY A CA 1
ATOM 2195 C C . GLY A 1 278 ? 12.846 0.910 -15.742 1.00 96.00 278 GLY A C 1
ATOM 2196 O O . GLY A 1 278 ? 13.934 0.539 -16.179 1.00 96.00 278 GLY A O 1
ATOM 2197 N N . LYS A 1 279 ? 12.732 1.498 -14.546 1.00 95.50 279 LYS A N 1
ATOM 2198 C CA . LYS A 1 279 ? 13.840 1.726 -13.612 1.00 95.50 279 LYS A CA 1
ATOM 2199 C C . LYS A 1 279 ? 13.684 0.866 -12.362 1.00 95.50 279 LYS A C 1
ATOM 2201 O O . LYS A 1 279 ? 12.589 0.725 -11.820 1.00 95.50 279 LYS A O 1
ATOM 2206 N N . TRP A 1 280 ? 14.794 0.333 -11.847 1.00 94.31 280 TRP A N 1
ATOM 2207 C CA . TRP A 1 280 ? 14.786 -0.348 -10.546 1.00 94.31 280 TRP A CA 1
ATOM 2208 C C . TRP A 1 280 ? 14.861 0.640 -9.369 1.00 94.31 280 TRP A C 1
ATOM 2210 O O . TRP A 1 280 ? 14.335 0.362 -8.288 1.00 94.31 280 TRP A O 1
ATOM 2220 N N . LYS A 1 281 ? 15.507 1.797 -9.572 1.00 93.50 281 LYS A N 1
ATOM 2221 C CA . LYS A 1 281 ? 15.631 2.900 -8.603 1.00 93.50 281 LYS A CA 1
ATOM 2222 C C . LYS A 1 281 ? 15.515 4.270 -9.291 1.00 93.50 281 LYS A C 1
ATOM 2224 O O . LYS A 1 281 ? 15.854 4.348 -10.470 1.00 93.50 281 LYS A O 1
ATOM 2229 N N . PRO A 1 282 ? 15.192 5.349 -8.549 1.00 87.94 282 PRO A N 1
ATOM 2230 C CA . PRO A 1 282 ? 14.998 6.694 -9.111 1.00 87.94 282 PRO A CA 1
ATOM 2231 C C . PRO A 1 282 ? 16.138 7.220 -9.992 1.00 87.94 282 PRO A C 1
ATOM 2233 O O . PRO A 1 282 ? 15.891 7.737 -11.079 1.00 87.94 282 PRO A O 1
ATOM 2236 N N . HIS A 1 283 ? 17.388 7.047 -9.555 1.00 89.19 283 HIS A N 1
ATOM 2237 C CA . HIS A 1 283 ? 18.570 7.602 -10.230 1.00 89.19 283 HIS A CA 1
ATOM 2238 C C . HIS A 1 283 ? 19.265 6.620 -11.185 1.00 89.19 283 HIS A C 1
ATOM 2240 O O . HIS A 1 283 ? 20.373 6.886 -11.645 1.00 89.19 283 HIS A O 1
ATOM 2246 N N . GLU A 1 284 ? 18.666 5.459 -11.461 1.00 88.75 284 GLU A N 1
ATOM 2247 C CA . GLU A 1 284 ? 19.241 4.523 -12.426 1.00 88.75 284 GLU A CA 1
ATOM 2248 C C . GLU A 1 284 ? 18.815 4.899 -13.857 1.00 88.75 284 GLU A C 1
ATOM 2250 O O . GLU A 1 284 ? 17.647 5.237 -14.083 1.00 88.75 284 GLU A O 1
ATOM 2255 N N . PRO A 1 285 ? 19.735 4.845 -14.841 1.00 92.00 285 PRO A N 1
ATOM 2256 C CA . PRO A 1 285 ? 19.372 5.093 -16.226 1.00 92.00 285 PRO A CA 1
ATOM 2257 C C . PRO A 1 285 ? 18.500 3.949 -16.744 1.00 92.00 285 PRO A C 1
ATOM 2259 O O . PRO A 1 285 ? 18.685 2.784 -16.367 1.00 92.00 285 PRO A O 1
ATOM 2262 N N . VAL A 1 286 ? 17.575 4.290 -17.639 1.00 94.62 286 VAL A N 1
ATOM 2263 C CA . VAL A 1 286 ? 16.817 3.299 -18.405 1.00 94.62 286 VAL A CA 1
ATOM 2264 C C . VAL A 1 286 ? 17.801 2.575 -19.318 1.00 94.62 286 VAL A C 1
ATOM 2266 O O . VAL A 1 286 ? 18.631 3.212 -19.961 1.00 94.62 286 VAL A O 1
ATOM 2269 N N . ARG A 1 287 ? 17.743 1.244 -19.333 1.00 94.12 287 ARG A N 1
ATOM 2270 C CA . ARG A 1 287 ? 18.609 0.406 -20.166 1.00 94.12 287 ARG A CA 1
ATOM 2271 C C . ARG A 1 287 ? 17.766 -0.563 -20.978 1.00 94.12 287 ARG A C 1
ATOM 2273 O O . ARG A 1 287 ? 16.834 -1.180 -20.457 1.00 94.12 287 ARG A O 1
ATOM 2280 N N . THR A 1 288 ? 18.149 -0.767 -22.226 1.00 94.88 288 THR A N 1
ATOM 2281 C CA . THR A 1 288 ? 17.725 -1.931 -23.006 1.00 94.88 288 THR A CA 1
ATOM 2282 C C . THR A 1 288 ? 18.266 -3.226 -22.375 1.00 94.88 288 THR A C 1
ATOM 2284 O O . THR A 1 288 ? 19.206 -3.186 -21.566 1.00 94.88 288 THR A O 1
ATOM 2287 N N . PRO A 1 289 ? 17.714 -4.402 -22.731 1.00 94.69 289 PRO A N 1
ATOM 2288 C CA . PRO A 1 289 ? 18.210 -5.688 -22.240 1.00 94.69 289 PRO A CA 1
ATOM 2289 C C . PRO A 1 289 ? 19.725 -5.863 -22.439 1.00 94.69 289 PRO A C 1
ATOM 2291 O O . PRO A 1 289 ? 20.440 -6.272 -21.521 1.00 94.69 289 PRO A O 1
ATOM 2294 N N . THR A 1 290 ? 20.232 -5.496 -23.619 1.00 95.12 290 THR A N 1
ATOM 2295 C CA . THR A 1 290 ? 21.643 -5.649 -23.996 1.00 95.12 290 THR A CA 1
ATOM 2296 C C . THR A 1 290 ? 22.549 -4.677 -23.243 1.00 95.12 290 THR A C 1
ATOM 2298 O O . THR A 1 290 ? 23.591 -5.090 -22.734 1.00 95.12 290 THR A O 1
ATOM 2301 N N . GLU A 1 291 ? 22.153 -3.412 -23.096 1.00 95.56 291 GLU A N 1
ATOM 2302 C CA . GLU A 1 291 ? 22.887 -2.421 -22.297 1.00 95.56 291 GLU A CA 1
ATOM 2303 C C . GLU A 1 291 ? 22.963 -2.823 -20.827 1.00 95.56 291 GLU A C 1
ATOM 2305 O O . GLU A 1 291 ? 24.012 -2.688 -20.195 1.00 95.56 291 GLU A O 1
ATOM 2310 N N . HIS A 1 292 ? 21.870 -3.355 -20.273 1.00 95.00 292 HIS A N 1
ATOM 2311 C CA . HIS A 1 292 ? 21.872 -3.837 -18.901 1.00 95.00 292 HIS A CA 1
ATOM 2312 C C . HIS A 1 292 ? 22.807 -5.038 -18.728 1.00 95.00 292 HIS A C 1
ATOM 2314 O O . HIS A 1 292 ? 23.555 -5.077 -17.755 1.00 95.00 292 HIS A O 1
ATOM 2320 N N . LEU A 1 293 ? 22.805 -6.009 -19.647 1.00 93.75 293 LEU A N 1
ATOM 2321 C CA . LEU A 1 293 ? 23.724 -7.153 -19.587 1.00 93.75 293 LEU A CA 1
ATOM 2322 C C . LEU A 1 293 ? 25.190 -6.725 -19.723 1.00 93.75 293 LEU A C 1
ATOM 2324 O O . LEU A 1 293 ? 26.020 -7.176 -18.934 1.00 93.75 293 LEU A O 1
ATOM 2328 N N . LYS A 1 294 ? 25.501 -5.803 -20.646 1.00 93.44 294 LYS A N 1
ATOM 2329 C CA . LYS A 1 294 ? 26.840 -5.203 -20.772 1.00 93.44 294 LYS A CA 1
ATOM 2330 C C . LYS A 1 294 ? 27.268 -4.535 -19.466 1.00 93.44 294 LYS A C 1
ATOM 2332 O O . LYS A 1 294 ? 28.364 -4.794 -18.977 1.00 93.44 294 LYS A O 1
ATOM 2337 N N . TRP A 1 295 ? 26.384 -3.739 -18.862 1.00 92.31 295 TRP A N 1
ATOM 2338 C CA . TRP A 1 295 ? 26.648 -3.103 -17.574 1.00 92.31 295 TRP A CA 1
ATOM 2339 C C . TRP A 1 295 ? 26.846 -4.126 -16.448 1.00 92.31 295 TRP A C 1
ATOM 2341 O O . TRP A 1 295 ? 27.796 -4.002 -15.688 1.00 92.31 295 TRP A O 1
ATOM 2351 N N . VAL A 1 296 ? 26.023 -5.176 -16.352 1.00 90.94 296 VAL A N 1
ATOM 2352 C CA . VAL A 1 296 ? 26.240 -6.263 -15.376 1.00 90.94 296 VAL A CA 1
ATOM 2353 C C . VAL A 1 296 ? 27.600 -6.933 -15.593 1.00 90.94 296 VAL A C 1
ATOM 2355 O O . VAL A 1 296 ? 28.271 -7.250 -14.612 1.00 90.94 296 VAL A O 1
ATOM 2358 N N . GLY A 1 297 ? 28.031 -7.088 -16.849 1.00 89.56 297 GLY A N 1
ATOM 2359 C CA . GLY A 1 297 ? 29.359 -7.573 -17.218 1.00 89.56 297 GLY A CA 1
ATOM 2360 C C . GLY A 1 297 ? 30.489 -6.746 -16.601 1.00 89.56 297 GLY A C 1
ATOM 2361 O O . GLY A 1 297 ? 31.409 -7.312 -16.015 1.00 89.56 297 GLY A O 1
ATOM 2362 N N . THR A 1 298 ? 30.382 -5.411 -16.614 1.00 88.75 298 THR A N 1
ATOM 2363 C CA . THR A 1 298 ? 31.384 -4.539 -15.968 1.00 88.75 298 THR A CA 1
ATOM 2364 C C . THR A 1 298 ? 31.395 -4.671 -14.443 1.00 88.75 298 THR A C 1
ATOM 2366 O O . THR A 1 298 ? 32.402 -4.381 -13.805 1.00 88.75 298 THR A O 1
ATOM 2369 N N . GLN A 1 299 ? 30.306 -5.164 -13.843 1.00 86.62 299 GLN A N 1
ATOM 2370 C CA . GLN A 1 299 ? 30.222 -5.425 -12.403 1.00 86.62 299 GLN A CA 1
ATOM 2371 C C . GLN A 1 299 ? 30.797 -6.794 -11.994 1.00 86.62 299 GLN A C 1
ATOM 2373 O O . GLN A 1 299 ? 30.906 -7.058 -10.794 1.00 86.62 299 GLN A O 1
ATOM 2378 N N . LEU A 1 300 ? 31.155 -7.677 -12.940 1.00 79.19 300 LEU A N 1
ATOM 2379 C CA . LEU A 1 300 ? 31.660 -9.028 -12.639 1.00 79.19 300 LEU A CA 1
ATOM 2380 C C . LEU A 1 300 ? 32.959 -8.999 -11.825 1.00 79.19 300 LEU A C 1
ATOM 2382 O O . LEU A 1 300 ? 33.137 -9.820 -10.925 1.00 79.19 300 LEU A O 1
ATOM 2386 N N . LEU A 1 301 ? 33.807 -7.999 -12.073 1.00 70.19 301 LEU A N 1
ATOM 2387 C CA . LEU A 1 301 ? 35.055 -7.771 -11.339 1.00 70.19 301 LEU A CA 1
ATOM 2388 C C . LEU A 1 301 ? 34.819 -7.336 -9.875 1.00 70.19 301 LEU A C 1
ATOM 2390 O O . LEU A 1 301 ? 35.729 -7.404 -9.058 1.00 70.19 301 LEU A O 1
ATOM 2394 N N . GLY A 1 302 ? 33.589 -6.942 -9.514 1.00 65.75 302 GLY A N 1
ATOM 2395 C CA . GLY A 1 302 ? 33.191 -6.495 -8.170 1.00 65.75 302 GLY A CA 1
ATOM 2396 C C . GLY A 1 302 ? 32.644 -7.589 -7.233 1.00 65.75 302 GLY A C 1
ATOM 2397 O O . GLY A 1 302 ? 32.109 -7.275 -6.165 1.00 65.75 302 GLY A O 1
ATOM 2398 N N . GLY A 1 303 ? 32.722 -8.873 -7.611 1.00 67.25 303 GLY A N 1
ATOM 2399 C CA . GLY A 1 303 ? 32.357 -10.016 -6.757 1.00 67.25 303 GLY A CA 1
ATOM 2400 C C . GLY A 1 303 ? 30.852 -10.349 -6.685 1.00 67.25 303 GLY A C 1
ATOM 2401 O O . GLY A 1 303 ? 30.071 -10.004 -7.568 1.00 67.25 303 GLY A O 1
ATOM 2402 N N . LYS A 1 304 ? 30.407 -11.045 -5.617 1.00 59.41 304 LYS A N 1
ATOM 2403 C CA . LYS A 1 304 ? 29.072 -11.705 -5.468 1.00 59.41 304 LYS A CA 1
ATOM 2404 C C . LYS A 1 304 ? 27.825 -10.815 -5.695 1.00 59.41 304 LYS A C 1
ATOM 2406 O O . LYS A 1 304 ? 26.706 -11.329 -5.729 1.00 59.41 304 LYS A O 1
ATOM 2411 N N . LYS A 1 305 ? 27.971 -9.495 -5.856 1.00 72.19 305 LYS A N 1
ATOM 2412 C CA . LYS A 1 305 ? 26.862 -8.549 -6.075 1.00 72.19 305 LYS A CA 1
ATOM 2413 C C . LYS A 1 305 ? 26.318 -8.564 -7.512 1.00 72.19 305 LYS A C 1
ATOM 2415 O O . LYS A 1 305 ? 25.156 -8.202 -7.691 1.00 72.19 305 LYS A O 1
ATOM 2420 N N . TRP A 1 306 ? 27.071 -9.031 -8.514 1.00 79.50 306 TRP A N 1
ATOM 2421 C CA . TRP A 1 306 ? 26.639 -9.012 -9.926 1.00 79.50 306 TRP A CA 1
ATOM 2422 C C . TRP A 1 306 ? 25.344 -9.805 -10.185 1.00 79.50 306 TRP A C 1
ATOM 2424 O O . TRP A 1 306 ? 24.460 -9.331 -10.896 1.00 79.50 306 TRP A O 1
ATOM 2434 N N . ARG A 1 307 ? 25.153 -10.959 -9.525 1.00 81.50 307 ARG A N 1
ATOM 2435 C CA . ARG A 1 307 ? 23.919 -11.771 -9.642 1.00 81.50 307 ARG A CA 1
ATOM 2436 C C . ARG A 1 307 ? 22.679 -11.001 -9.186 1.00 81.50 307 ARG A C 1
ATOM 2438 O O . ARG A 1 307 ? 21.588 -11.125 -9.743 1.00 81.50 307 ARG A O 1
ATOM 2445 N N . ARG A 1 308 ? 22.853 -10.154 -8.170 1.00 85.12 308 ARG A N 1
ATOM 2446 C CA . ARG A 1 308 ? 21.806 -9.258 -7.684 1.00 85.12 308 ARG A CA 1
ATOM 2447 C C . ARG A 1 308 ? 21.501 -8.165 -8.704 1.00 85.12 308 ARG A C 1
ATOM 2449 O O . ARG A 1 308 ? 20.353 -7.774 -8.805 1.00 85.12 308 ARG A O 1
ATOM 2456 N N . HIS A 1 309 ? 22.489 -7.690 -9.455 1.00 87.56 309 HIS A N 1
ATOM 2457 C CA . HIS A 1 309 ? 22.265 -6.728 -10.533 1.00 87.56 309 HIS A CA 1
ATOM 2458 C C . HIS A 1 309 ? 21.509 -7.364 -11.701 1.00 87.56 309 HIS A C 1
ATOM 2460 O O . HIS A 1 309 ? 20.521 -6.794 -12.144 1.00 87.56 309 HIS A O 1
ATOM 2466 N N . LEU A 1 310 ? 21.860 -8.593 -12.094 1.00 88.94 310 LEU A N 1
ATOM 2467 C CA . LEU A 1 310 ? 21.135 -9.346 -13.125 1.00 88.94 310 LEU A CA 1
ATOM 2468 C C . LEU A 1 310 ? 19.634 -9.488 -12.807 1.00 88.94 310 LEU A C 1
ATOM 2470 O O . LEU A 1 310 ? 18.778 -9.239 -13.646 1.00 88.94 310 LEU A O 1
ATOM 2474 N N . SER A 1 311 ? 19.288 -9.822 -11.561 1.00 88.56 311 SER A N 1
ATOM 2475 C CA . SER A 1 311 ? 17.878 -9.944 -11.146 1.00 88.56 311 SER A CA 1
ATOM 2476 C C . SER A 1 311 ? 17.140 -8.609 -10.979 1.00 88.56 311 SER A C 1
ATOM 2478 O O . SER A 1 311 ? 15.928 -8.615 -10.767 1.00 88.56 311 SER A O 1
ATOM 2480 N N . ARG A 1 312 ? 17.831 -7.468 -11.069 1.00 92.12 312 ARG A N 1
ATOM 2481 C CA . ARG A 1 312 ? 17.259 -6.124 -10.895 1.00 92.12 312 ARG A CA 1
ATOM 2482 C C . ARG A 1 312 ? 16.948 -5.417 -12.211 1.00 92.12 312 ARG A C 1
ATOM 2484 O O . ARG A 1 312 ? 16.674 -4.224 -12.208 1.00 92.12 312 ARG A O 1
ATOM 2491 N N . TYR A 1 313 ? 16.933 -6.150 -13.318 1.00 94.56 313 TYR A N 1
ATOM 2492 C CA . TYR A 1 313 ? 16.419 -5.624 -14.571 1.00 94.56 313 TYR A CA 1
ATOM 2493 C C . TYR A 1 313 ? 14.887 -5.582 -14.579 1.00 94.56 313 TYR A C 1
ATOM 2495 O O . TYR A 1 313 ? 14.220 -6.497 -14.086 1.00 94.56 313 TYR A O 1
ATOM 2503 N N . ILE A 1 314 ? 14.337 -4.514 -15.147 1.00 95.06 314 ILE A N 1
ATOM 2504 C CA . ILE A 1 314 ? 12.909 -4.316 -15.355 1.00 95.06 314 ILE A CA 1
ATOM 2505 C C . ILE A 1 314 ? 12.717 -3.569 -16.674 1.00 95.06 314 ILE A C 1
ATOM 2507 O O . ILE A 1 314 ? 13.320 -2.523 -16.889 1.00 95.06 314 ILE A O 1
ATOM 2511 N N . GLN A 1 315 ? 11.876 -4.107 -17.550 1.00 96.31 315 GLN A N 1
ATOM 2512 C CA . GLN A 1 315 ? 11.352 -3.348 -18.683 1.00 96.31 315 GLN A CA 1
ATOM 2513 C C . GLN A 1 315 ? 10.226 -2.428 -18.214 1.00 96.31 315 GLN A C 1
ATOM 2515 O O . GLN A 1 315 ? 9.592 -2.687 -17.188 1.00 96.31 315 GLN A O 1
ATOM 2520 N N . LYS A 1 316 ? 9.967 -1.369 -18.981 1.00 96.56 316 LYS A N 1
ATOM 2521 C CA . LYS A 1 316 ? 8.892 -0.417 -18.707 1.00 96.56 316 LYS A CA 1
ATOM 2522 C C . LYS A 1 316 ? 7.558 -1.147 -18.507 1.00 96.56 316 LYS A C 1
ATOM 2524 O O . LYS A 1 316 ? 7.171 -1.974 -19.327 1.00 96.56 316 LYS A O 1
ATOM 2529 N N . ALA A 1 317 ? 6.887 -0.874 -17.392 1.00 97.56 317 ALA A N 1
ATOM 2530 C CA . ALA A 1 317 ? 5.560 -1.404 -17.112 1.00 97.56 317 ALA A CA 1
ATOM 2531 C C . ALA A 1 317 ? 4.513 -0.363 -17.529 1.00 97.56 317 ALA A C 1
ATOM 2533 O O . ALA A 1 317 ? 4.119 0.466 -16.711 1.00 97.56 317 ALA A O 1
ATOM 2534 N N . ASP A 1 318 ? 4.101 -0.376 -18.799 1.00 97.06 318 ASP A N 1
ATOM 2535 C CA . ASP A 1 318 ? 3.206 0.652 -19.359 1.00 97.06 318 ASP A CA 1
ATOM 2536 C C . ASP A 1 318 ? 1.876 0.753 -18.603 1.00 97.06 318 ASP A C 1
ATOM 2538 O O . ASP A 1 318 ? 1.473 1.851 -18.223 1.00 97.06 318 ASP A O 1
ATOM 2542 N N . TRP A 1 319 ? 1.290 -0.388 -18.227 1.00 97.94 319 TRP A N 1
ATOM 2543 C CA . TRP A 1 319 ? 0.072 -0.438 -17.413 1.00 97.94 319 TRP A CA 1
ATOM 2544 C C . TRP A 1 319 ? 0.218 0.286 -16.064 1.00 97.94 319 TRP A C 1
ATOM 2546 O O . TRP A 1 319 ? -0.752 0.827 -15.541 1.00 97.94 319 TRP A O 1
ATOM 2556 N N . VAL A 1 320 ? 1.424 0.355 -15.482 1.00 97.75 320 VAL A N 1
ATOM 2557 C CA . VAL A 1 320 ? 1.622 1.139 -14.252 1.00 97.75 320 VAL A CA 1
ATOM 2558 C C . VAL A 1 320 ? 1.416 2.619 -14.550 1.00 97.75 320 VAL A C 1
ATOM 2560 O O . VAL A 1 320 ? 0.759 3.286 -13.768 1.00 97.75 320 VAL A O 1
ATOM 2563 N N . GLY A 1 321 ? 1.914 3.135 -15.677 1.00 94.38 321 GLY A N 1
ATOM 2564 C CA . GLY A 1 321 ? 1.683 4.527 -16.078 1.00 94.38 321 GLY A CA 1
ATOM 2565 C C . GLY A 1 321 ? 0.222 4.827 -16.434 1.00 94.38 321 GLY A C 1
ATOM 2566 O O . GLY A 1 321 ? -0.258 5.926 -16.172 1.00 94.38 321 GLY A O 1
ATOM 2567 N N . GLU A 1 322 ? -0.496 3.848 -16.986 1.00 96.56 322 GLU A N 1
ATOM 2568 C CA . GLU A 1 322 ? -1.922 3.967 -17.328 1.00 96.56 322 GLU A CA 1
ATOM 2569 C C . GLU A 1 322 ? -2.816 4.041 -16.081 1.00 96.56 322 GLU A C 1
ATOM 2571 O O . GLU A 1 322 ? -3.753 4.848 -16.023 1.00 96.56 322 GLU A O 1
ATOM 2576 N N . HIS A 1 323 ? -2.508 3.215 -15.074 1.00 98.06 323 HIS A N 1
ATOM 2577 C CA . HIS A 1 323 ? -3.297 3.096 -13.851 1.00 98.06 323 HIS A CA 1
ATOM 2578 C C . HIS A 1 323 ? -2.843 4.052 -12.738 1.00 98.06 323 HIS A C 1
ATOM 2580 O O . HIS A 1 323 ? -3.693 4.668 -12.096 1.00 98.06 323 HIS A O 1
ATOM 2586 N N . TRP A 1 324 ? -1.535 4.220 -12.514 1.00 97.50 324 TRP A N 1
ATOM 2587 C CA . TRP A 1 324 ? -0.950 5.032 -11.436 1.00 97.50 324 TRP A CA 1
ATOM 2588 C C . TRP A 1 324 ? -0.877 6.516 -11.820 1.00 97.50 324 TRP A C 1
ATOM 2590 O O . TRP A 1 324 ? 0.184 7.083 -12.081 1.00 97.50 324 TRP A O 1
ATOM 2600 N N . ARG A 1 325 ? -2.050 7.148 -11.876 1.00 96.75 325 ARG A N 1
ATOM 2601 C CA . ARG A 1 325 ? -2.224 8.572 -12.191 1.00 96.75 325 ARG A CA 1
ATOM 2602 C C . ARG A 1 325 ? -3.351 9.197 -11.373 1.00 96.75 325 ARG A C 1
ATOM 2604 O O . ARG A 1 325 ? -4.259 8.485 -10.942 1.00 96.75 325 ARG A O 1
ATOM 2611 N N . ALA A 1 326 ? -3.283 10.513 -11.185 1.00 90.31 326 ALA A N 1
ATOM 2612 C CA . ALA A 1 326 ? -4.338 11.293 -10.536 1.00 90.31 326 ALA A CA 1
ATOM 2613 C C . ALA A 1 326 ? -5.636 11.327 -11.358 1.00 90.31 326 ALA A C 1
ATOM 2615 O O . ALA A 1 326 ? -5.617 10.885 -12.535 1.00 90.31 326 ALA A O 1
#

pLDDT: mean 84.33, std 23.99, range [26.09, 98.88]

Organism: NCBI:txid1123071

Foldseek 3Di:
DDDDDDDDDDDDDDDDDDDDDDDDDDDDDDDDDDDDDDDDDPPPPPPPPDPDDPPPPVPAAEEEEEDEDDPDDLQLVQLVVVLQVVAEPDGHQAEYAYPDCPNNDPSYHYDHQQDLLADAPPPQDEDSSCLSQLALDDPPDFFKYKYAYSLKFFQHHDNCLVVPDDSAAWEAAFDPVDPDTFHDHRIIMHGGNSQNVLSVVCNVCVHVLRVVQSYVRSSQQPSDVVGHHYDDNLAEEEQLPQFCPFLVCQLVDAGDRDPSYRMYGHPDWDGLVQLQVFHRDDPDDRDHSVRQVVVLVVCVVVPPCSVVSSSSGHDHPNSSVVGSHD

InterPro domains:
  IPR029044 Nucleotide-diphospho-sugar transferases [SSF53448] (64-272)

Sequence (326 aa):
MGTGAGVCLRLYILSNRGQGWAGEPNRCDTCVALPFFSSSEVGATAVRLLPGQRNTHKTMKQILCMKWGTAYSAKDVNILYGMVSRNVSGEFRFYCFTDDESGIREEVTCLPLPELGCEIPKDVPGKWPKSALWGKELFGLEGVALFIDLDTVIVDNIDGYFEYGDPQDVITARNWLYFRKSAQTSVFRFPIGGHAYMLENLRADSVGISRKYRFEQNYVTHGVKGGVKFWPEDWTKHFRVHCMGTALTRYFRPPVVPRGAKMITFPGIPKPENAAQGKWKPHEPVRTPTEHLKWVGTQLLGGKKWRRHLSRYIQKADWVGEHWRA

Radius of gyration: 31.65 Å; chains: 1; bounding box: 101×74×88 Å

Secondary structure (DSSP, 8-state):
--------------------------------PPPP--S-----------TT------PPEEEEEEE-TTSS-HHHHHHHHHHHHHH--S-EEEEEEES--TT--TTSEEEPPPP--SPPPTTS-S-GGGGGGGSS-BTTB-SEEEEE-TTEEE-S--THHHHSS-TT--EEEE-TTSSS--EEEEEEEEETTTTHHHHHHHHHSHHHHHHHHSSHHHHHHHHSTT--EE--TTTEEEIIIIIS-STTGGGTS---PPTT-SEEE--SSS-HHHHTTT-SSTTSPP--HHHHHHHHHHTGGG-TTHHHHHTT-----HHHHHHS--